Protein AF-A0A7L2J1K1-F1 (afdb_monomer)

Mean predicted aligned error: 18.48 Å

Radius of gyration: 34.13 Å; Cα contacts (8 Å, |Δi|>4): 246; chains: 1; bounding box: 56×87×110 Å

Foldseek 3Di:
DYDDDDDDDDDDDDDDDDDDDDDDDDDDDDDDDDDDDDDDDDDDDDDDDDDDDDDDDDDDDDDPDDDDPPPPPPDPPDDPPPPQPDDDQPDDPPPQDDDDQKTWHDLAQADDPPDPADRHRAFTWMKGWAQDLQHRVDIFIWIWHHHPALKIWTATPVHRVPIQIDSHLQVSVLVVVQSSLVSVVVVPVVDPDPDPSDRDDRDPCVRCVVSCVPPPSSVVVNVSNNVSVVVVVVVVVD

pLDDT: mean 70.98, std 22.99, range [33.06, 98.38]

Secondary structure (DSSP, 8-state):
-----------------------------------------------------------------PPP--------S-----PPP---TTS---SSEEETTEEEEE--B---TT-TT--S-BT-EEEEEEE-SS-TTSEEEEEEEEETTTEEEEEETT-TT--EEESSHHHHHHHHHHHHHHHHHHHTTTS-------PPPP-TTHHHHHHTTT-HHHHHHHHHHHHHHHHHHHHH--

Structure (mmCIF, N/CA/C/O backbone):
data_AF-A0A7L2J1K1-F1
#
_entry.id   AF-A0A7L2J1K1-F1
#
loop_
_atom_site.group_PDB
_atom_site.id
_atom_site.type_symbol
_atom_site.label_atom_id
_atom_site.label_alt_id
_atom_site.label_comp_id
_atom_site.label_asym_id
_atom_site.label_entity_id
_atom_site.label_seq_id
_atom_site.pdbx_PDB_ins_code
_atom_site.Cartn_x
_atom_site.Cartn_y
_atom_site.Cartn_z
_atom_site.occupancy
_atom_site.B_iso_or_equiv
_atom_site.auth_seq_id
_atom_site.auth_comp_id
_atom_site.auth_asym_id
_atom_site.auth_atom_id
_atom_site.pdbx_PDB_model_num
ATOM 1 N N . ALA A 1 1 ? 26.034 -41.054 46.033 1.00 38.84 1 ALA A N 1
ATOM 2 C CA . ALA A 1 1 ? 25.582 -42.444 45.812 1.00 38.84 1 ALA A CA 1
ATOM 3 C C . ALA A 1 1 ? 24.194 -42.375 45.188 1.00 38.84 1 ALA A C 1
ATOM 5 O O . ALA A 1 1 ? 23.364 -41.696 45.759 1.00 38.84 1 ALA A O 1
ATOM 6 N N . GLY A 1 2 ? 23.869 -42.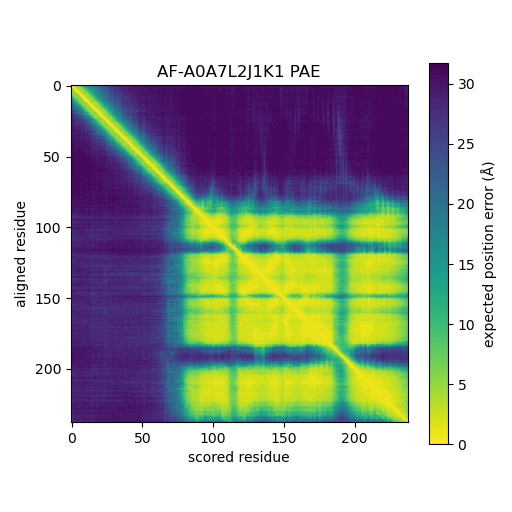929 44.028 1.00 39.41 2 GLY A N 1
ATOM 7 C CA . GLY A 1 2 ? 24.608 -43.684 43.026 1.00 39.41 2 GLY A CA 1
ATOM 8 C C . GLY A 1 2 ? 23.612 -44.146 41.947 1.00 39.41 2 GLY A C 1
ATOM 9 O O . GLY A 1 2 ? 22.454 -44.364 42.281 1.00 39.41 2 GLY A O 1
ATOM 10 N N . ALA A 1 3 ? 24.119 -44.329 40.716 1.00 41.28 3 ALA A N 1
ATOM 11 C CA . ALA A 1 3 ? 23.585 -45.149 39.607 1.00 41.28 3 ALA A CA 1
ATOM 12 C C . ALA A 1 3 ? 22.244 -44.722 38.953 1.00 41.28 3 ALA A C 1
ATOM 14 O O . ALA A 1 3 ? 21.361 -44.232 39.632 1.00 41.28 3 ALA A O 1
ATOM 15 N N . ARG A 1 4 ? 21.934 -44.925 37.661 1.00 39.53 4 ARG A N 1
ATOM 16 C CA . ARG A 1 4 ? 22.550 -45.438 36.403 1.00 39.53 4 ARG A CA 1
ATOM 17 C C . ARG A 1 4 ? 21.463 -45.174 35.321 1.00 39.53 4 ARG A C 1
ATOM 19 O O . ARG A 1 4 ? 20.293 -45.335 35.631 1.00 39.53 4 ARG A O 1
ATOM 26 N N . ALA A 1 5 ? 21.728 -44.554 34.170 1.00 44.03 5 ALA A N 1
ATOM 27 C CA . ALA A 1 5 ? 22.225 -45.102 32.895 1.00 44.03 5 ALA A CA 1
ATOM 28 C C . ALA A 1 5 ? 21.295 -46.070 32.115 1.00 44.03 5 ALA A C 1
ATOM 30 O O . ALA A 1 5 ? 20.883 -47.096 32.646 1.00 44.03 5 ALA A O 1
ATOM 31 N N . ALA A 1 6 ? 21.196 -45.774 30.806 1.00 41.00 6 ALA A N 1
ATOM 32 C CA . ALA A 1 6 ? 21.012 -46.650 29.634 1.00 41.00 6 ALA A CA 1
ATOM 33 C C . ALA A 1 6 ? 19.618 -46.757 28.979 1.00 41.00 6 ALA A C 1
ATOM 35 O O . ALA A 1 6 ? 18.629 -47.127 29.600 1.00 41.00 6 ALA A O 1
ATOM 36 N N . GLY A 1 7 ? 19.611 -46.502 27.664 1.00 37.81 7 GLY A N 1
ATOM 37 C CA . GLY A 1 7 ? 18.491 -46.706 26.745 1.00 37.81 7 GLY A CA 1
ATOM 38 C C . GLY A 1 7 ? 18.851 -46.322 25.303 1.00 37.81 7 GLY A C 1
ATOM 39 O O . GLY A 1 7 ? 18.257 -45.412 24.741 1.00 37.81 7 GLY A O 1
ATOM 40 N N . THR A 1 8 ? 19.877 -46.962 24.734 1.00 45.44 8 THR A N 1
ATOM 41 C CA . THR A 1 8 ? 20.183 -47.005 23.291 1.00 45.44 8 THR A CA 1
ATOM 42 C C . THR A 1 8 ? 19.445 -48.171 22.622 1.00 45.44 8 THR A C 1
ATOM 44 O O . THR A 1 8 ? 19.227 -49.174 23.300 1.00 45.44 8 THR A O 1
ATOM 47 N N . LYS A 1 9 ? 19.164 -48.040 21.307 1.00 45.97 9 LYS A N 1
ATOM 48 C CA . LYS A 1 9 ? 18.817 -49.051 20.262 1.00 45.97 9 LYS A CA 1
ATOM 49 C C . LYS A 1 9 ? 17.563 -48.637 19.476 1.00 45.97 9 LYS A C 1
ATOM 51 O O . LYS A 1 9 ? 16.642 -48.104 20.069 1.00 45.97 9 LYS A O 1
ATOM 56 N N . ASP A 1 10 ? 17.414 -48.841 18.172 1.00 41.84 10 ASP A N 1
ATOM 57 C CA . ASP A 1 10 ? 18.176 -49.561 17.147 1.00 41.84 10 ASP A CA 1
ATOM 58 C C . ASP A 1 10 ? 17.755 -48.966 15.783 1.00 41.84 10 ASP A C 1
ATOM 60 O O . ASP A 1 10 ? 16.595 -48.602 15.591 1.00 41.84 10 ASP A O 1
ATOM 64 N N . ALA A 1 11 ? 18.691 -48.903 14.837 1.00 46.19 11 ALA A N 1
ATOM 65 C CA . ALA A 1 11 ? 18.423 -48.749 13.407 1.00 46.19 11 ALA A CA 1
ATOM 66 C C . ALA A 1 11 ? 18.569 -50.115 12.712 1.00 46.19 11 ALA A C 1
ATOM 68 O O . ALA A 1 11 ? 19.353 -50.949 13.168 1.00 46.19 11 ALA A O 1
ATOM 69 N N . PRO A 1 12 ? 17.881 -50.325 11.581 1.00 56.53 12 PRO A N 1
ATOM 70 C CA . PRO A 1 12 ? 18.509 -50.933 10.395 1.00 56.53 12 PRO A CA 1
ATOM 71 C C . PRO A 1 12 ? 18.133 -50.116 9.135 1.00 56.53 12 PRO A C 1
ATOM 73 O O . PRO A 1 12 ? 17.009 -49.641 9.027 1.00 56.53 12 PRO A O 1
ATOM 76 N N . ARG A 1 13 ? 19.014 -49.707 8.213 1.00 43.66 13 ARG A N 1
ATOM 77 C CA . ARG A 1 13 ? 20.019 -50.379 7.362 1.00 43.66 13 ARG A CA 1
ATOM 78 C C . ARG A 1 13 ? 19.428 -51.304 6.275 1.00 43.66 13 ARG A C 1
ATOM 80 O O . ARG A 1 13 ? 18.836 -52.327 6.594 1.00 43.66 13 ARG A O 1
ATOM 87 N N . ASP A 1 14 ? 19.722 -50.905 5.029 1.00 38.09 14 ASP A N 1
ATOM 88 C CA . ASP A 1 14 ? 20.007 -51.689 3.808 1.00 38.09 14 ASP A CA 1
ATOM 89 C C . ASP A 1 14 ? 19.056 -51.689 2.589 1.00 38.09 14 ASP A C 1
ATOM 91 O O . ASP A 1 14 ? 17.835 -51.658 2.701 1.00 38.09 14 ASP A O 1
ATOM 95 N N . ALA A 1 15 ? 19.742 -51.801 1.432 1.00 44.09 15 ALA A N 1
ATOM 96 C CA . ALA A 1 15 ? 19.354 -51.918 0.013 1.00 44.09 15 ALA A CA 1
ATOM 97 C C . ALA A 1 15 ? 19.148 -50.580 -0.736 1.00 44.09 15 ALA A C 1
ATOM 99 O O . ALA A 1 15 ? 18.139 -49.911 -0.550 1.00 44.09 15 ALA A O 1
ATOM 100 N N . LEU A 1 16 ? 20.085 -50.033 -1.530 1.00 43.47 16 LEU A N 1
ATOM 101 C CA . LEU A 1 16 ? 20.975 -50.555 -2.596 1.00 43.47 16 LEU A CA 1
ATOM 102 C C . LEU A 1 16 ? 20.235 -51.11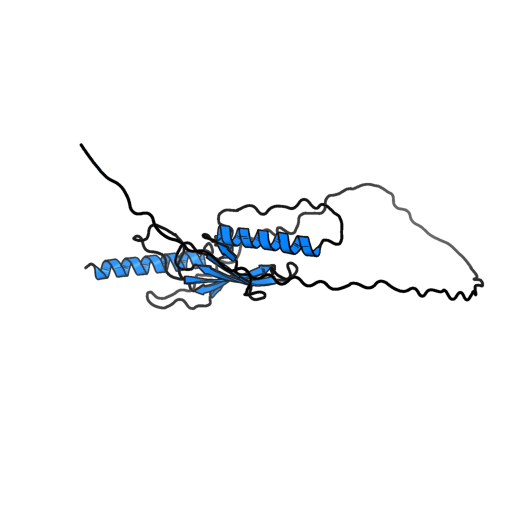4 -3.827 1.00 43.47 16 LEU A C 1
ATOM 104 O O . LEU A 1 16 ? 19.740 -52.234 -3.785 1.00 43.47 16 LEU A O 1
ATOM 108 N N . GLN A 1 17 ? 20.247 -50.323 -4.908 1.00 46.56 17 GLN A N 1
ATOM 109 C CA . GLN A 1 17 ? 20.211 -50.658 -6.350 1.00 46.56 17 GLN A CA 1
ATOM 110 C C . GLN A 1 17 ? 20.318 -49.297 -7.080 1.00 46.56 17 GLN A C 1
ATOM 112 O O . GLN A 1 17 ? 19.437 -48.460 -6.923 1.00 46.56 17 GLN A O 1
ATOM 117 N N . ASP A 1 18 ? 21.435 -48.851 -7.662 1.00 41.12 18 ASP A N 1
ATOM 118 C CA . ASP A 1 18 ? 22.283 -49.402 -8.733 1.00 41.12 18 ASP A CA 1
ATOM 119 C C . ASP A 1 18 ? 21.527 -49.639 -10.052 1.00 41.12 18 ASP A C 1
ATOM 121 O O . ASP A 1 18 ? 20.840 -50.644 -10.209 1.00 41.12 18 ASP A O 1
ATOM 125 N N . ALA A 1 19 ? 21.666 -48.698 -10.996 1.00 45.72 19 ALA A N 1
ATOM 126 C CA . ALA A 1 19 ? 21.558 -48.944 -12.437 1.00 45.72 19 ALA A CA 1
ATOM 127 C C . ALA A 1 19 ? 22.123 -47.757 -13.237 1.00 45.72 19 ALA A C 1
ATOM 129 O O . ALA A 1 19 ? 21.449 -46.785 -13.575 1.00 45.72 19 ALA A O 1
ATOM 130 N N . HIS A 1 20 ? 23.405 -47.900 -13.537 1.00 43.56 20 HIS A N 1
ATOM 131 C CA . HIS A 1 20 ? 24.180 -47.228 -14.566 1.00 43.56 20 HIS A CA 1
ATOM 132 C C . HIS A 1 20 ? 23.651 -47.583 -15.975 1.00 43.56 20 HIS A C 1
ATOM 134 O O . HIS A 1 20 ? 23.360 -48.748 -16.248 1.00 43.56 20 HIS A O 1
ATOM 140 N N . ARG A 1 21 ? 23.555 -46.595 -16.876 1.00 44.84 21 ARG A N 1
ATOM 141 C CA . ARG A 1 21 ? 23.613 -46.749 -18.348 1.00 44.84 21 ARG A CA 1
ATOM 142 C C . ARG A 1 21 ? 23.871 -45.365 -18.961 1.00 44.84 21 ARG A C 1
ATOM 144 O O . ARG A 1 21 ? 23.056 -44.470 -18.787 1.00 44.84 21 ARG A O 1
ATOM 151 N N . ASP A 1 22 ? 25.088 -45.033 -19.387 1.00 38.00 22 ASP A N 1
ATOM 152 C CA . ASP A 1 22 ? 25.729 -45.364 -20.675 1.00 38.00 22 ASP A CA 1
ATOM 153 C C . ASP A 1 22 ? 24.887 -45.032 -21.910 1.00 38.00 22 ASP A C 1
ATOM 155 O O . ASP A 1 22 ? 23.813 -45.600 -22.106 1.00 38.00 22 ASP A O 1
ATOM 159 N N . GLY A 1 23 ? 25.451 -44.207 -22.803 1.00 34.84 23 GLY A N 1
ATOM 160 C CA . GLY A 1 23 ? 25.102 -44.287 -24.221 1.00 34.84 23 GLY A CA 1
ATOM 161 C C . GLY A 1 23 ? 25.162 -43.003 -25.046 1.00 34.84 23 GLY A C 1
ATOM 162 O O . GLY A 1 23 ? 24.127 -42.438 -25.364 1.00 34.84 23 GLY A O 1
ATOM 163 N N . MET A 1 24 ? 26.367 -42.684 -25.523 1.00 37.91 24 MET A N 1
ATOM 164 C CA . MET A 1 24 ? 26.659 -42.193 -26.882 1.00 37.91 24 MET A CA 1
ATOM 165 C C . MET A 1 24 ? 26.174 -40.802 -27.350 1.00 37.91 24 MET A C 1
ATOM 167 O O . MET A 1 24 ? 25.040 -40.598 -27.775 1.00 37.91 24 MET A O 1
ATOM 171 N N . TRP A 1 25 ? 27.149 -39.900 -27.501 1.00 51.31 25 TRP A N 1
ATOM 172 C CA . TRP A 1 25 ? 27.242 -39.013 -28.668 1.00 51.31 25 TRP A CA 1
ATOM 173 C C . TRP A 1 25 ? 27.689 -39.803 -29.908 1.00 51.31 25 TRP A C 1
ATOM 175 O O . TRP A 1 25 ? 28.513 -40.713 -29.780 1.00 51.31 25 TRP A O 1
ATOM 185 N N . PRO A 1 26 ? 27.289 -39.366 -31.112 1.00 53.12 26 PRO A N 1
ATOM 186 C CA . PRO A 1 26 ? 28.185 -39.440 -32.252 1.00 53.12 26 PRO A CA 1
ATOM 187 C C . PRO A 1 26 ? 28.444 -38.067 -32.876 1.00 53.12 26 PRO A C 1
ATOM 189 O O . PRO A 1 26 ? 27.564 -37.224 -33.040 1.00 53.12 26 PRO A O 1
ATOM 192 N N . ALA A 1 27 ? 29.712 -37.899 -33.235 1.00 39.56 27 ALA A N 1
ATOM 193 C CA . ALA A 1 27 ? 30.240 -36.888 -34.126 1.00 39.56 27 ALA A CA 1
ATOM 194 C C . ALA A 1 27 ? 29.955 -37.229 -35.603 1.00 39.56 27 ALA A C 1
ATOM 196 O O . ALA A 1 27 ? 29.793 -38.396 -35.958 1.00 39.56 27 ALA A O 1
ATOM 197 N N . GLY A 1 28 ? 30.025 -36.208 -36.463 1.00 33.06 28 GLY A N 1
ATOM 198 C CA . GLY A 1 28 ? 30.052 -36.314 -37.929 1.00 33.06 28 GLY A CA 1
ATOM 199 C C . GLY A 1 28 ? 28.828 -35.645 -38.572 1.00 33.06 28 GLY A C 1
ATOM 200 O O . GLY A 1 28 ? 27.723 -35.827 -38.094 1.00 33.06 28 GLY A O 1
ATOM 201 N N . ALA A 1 29 ? 28.912 -34.852 -39.636 1.00 38.72 29 ALA A N 1
ATOM 202 C CA . ALA A 1 29 ? 29.992 -34.628 -40.576 1.00 38.72 29 ALA A CA 1
ATOM 203 C C . ALA A 1 29 ? 29.782 -33.297 -41.329 1.00 38.72 29 ALA A C 1
ATOM 205 O O . ALA A 1 29 ? 28.694 -32.727 -41.353 1.00 38.72 29 ALA A O 1
ATOM 206 N N . ARG A 1 30 ? 30.895 -32.844 -4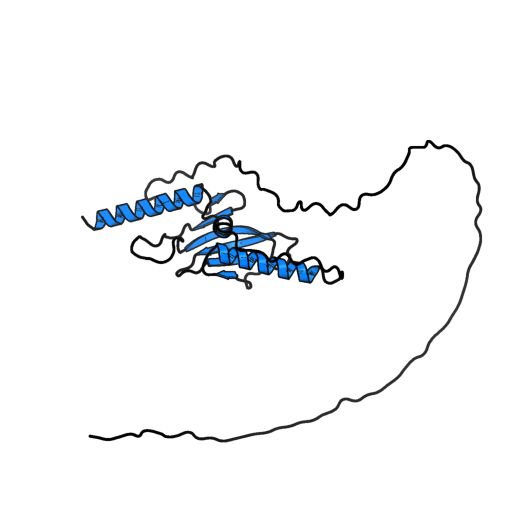1.907 1.00 45.59 30 ARG A N 1
ATOM 207 C CA . ARG A 1 30 ? 31.090 -31.796 -42.918 1.00 45.59 30 ARG A CA 1
ATOM 208 C C . ARG A 1 30 ? 29.968 -31.708 -43.961 1.00 45.59 30 ARG A C 1
ATOM 210 O O . ARG A 1 30 ? 29.570 -32.745 -44.468 1.00 45.59 30 ARG A O 1
ATOM 217 N N . ASP A 1 31 ? 29.645 -30.485 -44.385 1.00 37.12 31 ASP A N 1
ATOM 218 C CA . ASP A 1 31 ? 29.693 -30.114 -45.807 1.00 37.12 31 ASP A CA 1
ATOM 219 C C . ASP A 1 31 ? 29.739 -28.576 -45.956 1.00 37.12 31 ASP A C 1
ATOM 221 O O . ASP A 1 31 ? 28.848 -27.850 -45.521 1.00 37.12 31 ASP A O 1
ATOM 225 N N . GLU A 1 32 ? 30.838 -28.088 -46.524 1.00 40.84 32 GLU A N 1
ATOM 226 C CA . GLU A 1 32 ? 30.986 -26.794 -47.205 1.00 40.84 32 GLU A CA 1
ATOM 227 C C . GLU A 1 32 ? 31.309 -27.202 -48.653 1.00 40.84 32 GLU A C 1
ATOM 229 O O . GLU A 1 32 ? 32.086 -28.151 -48.817 1.00 40.84 32 GLU A O 1
ATOM 234 N N . PRO A 1 33 ? 30.803 -26.521 -49.702 1.00 53.28 33 PRO A N 1
ATOM 235 C CA . PRO A 1 33 ? 31.437 -25.251 -50.060 1.00 53.28 33 PRO A CA 1
ATOM 236 C C . PRO A 1 33 ? 30.549 -24.197 -50.764 1.00 53.28 33 PRO A C 1
ATOM 238 O O . PRO A 1 33 ? 29.694 -24.488 -51.597 1.00 53.28 33 PRO A O 1
ATOM 241 N N . ARG A 1 34 ? 30.875 -22.928 -50.494 1.00 45.44 34 ARG A N 1
ATOM 242 C CA . ARG A 1 34 ? 31.206 -21.859 -51.466 1.00 45.44 34 ARG A CA 1
ATOM 243 C C . ARG A 1 34 ? 30.591 -21.920 -52.886 1.00 45.44 34 ARG A C 1
ATOM 245 O O . ARG A 1 34 ? 31.003 -22.719 -53.723 1.00 45.44 34 ARG A O 1
ATOM 252 N N . ALA A 1 35 ? 29.813 -20.890 -53.235 1.00 39.97 35 ALA A N 1
ATOM 253 C CA . ALA A 1 35 ? 29.656 -20.426 -54.616 1.00 39.97 35 ALA A CA 1
ATOM 254 C C . ALA A 1 35 ? 29.917 -18.913 -54.705 1.00 39.97 35 ALA A C 1
ATOM 256 O O . ALA A 1 35 ? 29.257 -18.102 -54.060 1.00 39.97 35 ALA A O 1
ATOM 257 N N . ALA A 1 36 ? 30.925 -18.562 -55.501 1.00 40.38 36 ALA A N 1
ATOM 258 C CA . ALA A 1 36 ? 31.252 -17.212 -55.930 1.00 40.38 36 ALA A CA 1
ATOM 259 C C . ALA A 1 36 ? 30.550 -16.911 -57.264 1.00 40.38 36 ALA A C 1
ATOM 261 O O . ALA A 1 36 ? 30.473 -17.784 -58.126 1.00 40.38 36 ALA A O 1
ATOM 262 N N . GLY A 1 37 ? 30.115 -15.668 -57.464 1.00 37.84 37 GLY A N 1
ATOM 263 C CA . GLY A 1 37 ? 29.656 -15.163 -58.760 1.00 37.84 37 GLY A CA 1
ATOM 264 C C . GLY A 1 37 ? 29.356 -13.658 -58.720 1.00 37.84 37 GLY A C 1
ATOM 265 O O . GLY A 1 37 ? 29.072 -13.152 -57.640 1.00 37.84 37 GLY A O 1
ATOM 266 N N . PRO A 1 38 ? 29.509 -12.917 -59.835 1.00 50.03 38 PRO A N 1
ATOM 267 C CA . PRO A 1 38 ? 30.278 -11.670 -59.831 1.00 50.03 38 PRO A CA 1
ATOM 268 C C . PRO A 1 38 ? 29.508 -10.389 -60.225 1.00 50.03 38 PRO A C 1
ATOM 270 O O . PRO A 1 38 ? 28.445 -10.453 -60.823 1.00 50.03 38 PRO A O 1
ATOM 273 N N . ARG A 1 39 ? 30.139 -9.251 -59.877 1.00 46.88 39 ARG A N 1
ATOM 274 C CA . ARG A 1 39 ? 30.274 -7.945 -60.576 1.00 46.88 39 ARG A CA 1
ATOM 275 C C . ARG A 1 39 ? 29.113 -7.426 -61.443 1.00 46.88 39 ARG A C 1
ATOM 277 O O . ARG A 1 39 ? 28.791 -8.047 -62.436 1.00 46.88 39 ARG A O 1
ATOM 284 N N . ASP A 1 40 ? 28.690 -6.182 -61.184 1.00 39.53 40 ASP A N 1
ATOM 285 C CA . ASP A 1 40 ? 28.893 -5.067 -62.129 1.00 39.53 40 ASP A CA 1
ATOM 286 C C . ASP A 1 40 ? 28.632 -3.685 -61.478 1.00 39.53 40 ASP A C 1
ATOM 288 O O . ASP A 1 40 ? 27.621 -3.428 -60.833 1.00 39.53 40 ASP A O 1
ATOM 292 N N . VAL A 1 41 ? 29.610 -2.800 -61.654 1.00 45.34 41 VAL A N 1
ATOM 293 C CA . VAL A 1 41 ? 29.613 -1.325 -61.529 1.00 45.34 41 VAL A CA 1
ATOM 294 C C . VAL A 1 41 ? 30.251 -0.860 -62.855 1.00 45.34 41 VAL A C 1
ATOM 296 O O . VAL A 1 41 ? 30.990 -1.668 -63.427 1.00 45.34 41 VAL A O 1
ATOM 299 N N . PRO A 1 42 ? 30.148 0.397 -63.336 1.00 57.62 42 PRO A N 1
ATOM 300 C CA . PRO A 1 42 ? 29.526 1.603 -62.772 1.00 57.62 42 PRO A CA 1
ATOM 301 C C . PRO A 1 42 ? 28.716 2.393 -63.838 1.00 57.62 42 PRO A C 1
ATOM 303 O O . PRO A 1 42 ? 28.502 1.877 -64.931 1.00 57.62 42 PRO A O 1
ATOM 306 N N . ARG A 1 43 ? 28.307 3.652 -63.573 1.00 43.25 43 ARG A N 1
ATOM 307 C CA . ARG A 1 43 ? 28.862 4.842 -64.271 1.00 43.25 43 ARG A CA 1
ATOM 308 C C . ARG A 1 43 ? 28.059 6.152 -64.083 1.00 43.25 43 ARG A C 1
ATOM 310 O O . ARG A 1 43 ? 26.872 6.211 -64.359 1.00 43.25 43 ARG A O 1
ATOM 317 N N . ASP A 1 44 ? 28.827 7.162 -63.668 1.00 37.91 44 ASP A N 1
ATOM 318 C CA . ASP A 1 44 ? 28.805 8.622 -63.891 1.00 37.91 44 ASP A CA 1
ATOM 319 C C . ASP A 1 44 ? 27.571 9.521 -63.665 1.00 37.91 44 ASP A C 1
ATOM 321 O O . ASP A 1 44 ? 26.459 9.306 -64.132 1.00 37.91 44 ASP A O 1
ATOM 325 N N . ALA A 1 45 ? 27.903 10.628 -62.989 1.00 43.03 45 ALA A N 1
ATOM 326 C CA . ALA A 1 45 ? 27.155 11.856 -62.737 1.00 43.03 45 ALA A CA 1
ATOM 327 C C . ALA A 1 45 ? 26.981 12.737 -64.002 1.00 43.03 45 ALA A C 1
ATOM 329 O O . ALA A 1 45 ? 27.455 12.381 -65.081 1.00 43.03 45 ALA A O 1
ATOM 330 N N . PRO A 1 46 ? 26.382 13.939 -63.868 1.00 52.84 46 PRO A N 1
ATOM 331 C CA . PRO A 1 46 ? 27.255 15.104 -63.676 1.00 52.84 46 PRO A CA 1
ATOM 332 C C . PRO A 1 46 ? 26.747 16.175 -62.688 1.00 52.84 46 PRO A C 1
ATOM 334 O O . PRO A 1 46 ? 25.564 16.303 -62.386 1.00 52.84 46 PRO A O 1
ATOM 337 N N . ARG A 1 47 ? 27.728 16.947 -62.201 1.00 45.38 47 ARG A N 1
ATOM 338 C CA . ARG A 1 47 ? 27.642 18.222 -61.466 1.00 45.38 47 ARG A CA 1
ATOM 339 C C . ARG A 1 47 ? 27.079 19.350 -62.338 1.00 45.38 47 ARG A C 1
ATOM 341 O O . ARG A 1 47 ? 27.403 19.382 -63.517 1.00 45.38 47 ARG A O 1
ATOM 348 N N . ASP A 1 48 ? 26.467 20.353 -61.701 1.00 40.91 48 ASP A N 1
ATOM 349 C CA . ASP A 1 48 ? 26.798 21.773 -61.939 1.00 40.91 48 ASP A CA 1
ATOM 350 C C . ASP A 1 48 ? 26.352 22.680 -60.753 1.00 40.91 48 ASP A C 1
ATOM 352 O O . ASP A 1 48 ? 25.678 22.175 -59.850 1.00 40.91 48 ASP A O 1
ATOM 356 N N . PRO A 1 49 ? 26.811 23.952 -60.642 1.00 50.97 49 PRO A N 1
ATOM 357 C CA . PRO A 1 49 ? 27.266 24.565 -59.397 1.00 50.97 49 PRO A CA 1
ATOM 358 C C . PRO A 1 49 ? 26.566 25.926 -59.130 1.00 50.97 49 PRO A C 1
ATOM 360 O O . PRO A 1 49 ? 25.662 26.326 -59.851 1.00 50.97 49 PRO A O 1
ATOM 363 N N . ALA A 1 50 ? 27.078 26.658 -58.132 1.00 36.94 50 ALA A N 1
ATOM 364 C CA . ALA A 1 50 ? 26.799 28.051 -57.719 1.00 36.94 50 ALA A CA 1
ATOM 365 C C . ALA A 1 50 ? 25.994 28.149 -56.398 1.00 36.94 50 ALA A C 1
ATOM 367 O O . ALA A 1 50 ? 24.823 27.803 -56.361 1.00 36.94 50 ALA A O 1
ATOM 368 N N . ARG A 1 51 ? 26.599 28.401 -55.214 1.00 37.25 51 ARG A N 1
ATOM 369 C CA . ARG A 1 51 ? 27.175 29.670 -54.664 1.00 37.25 51 ARG A CA 1
ATOM 370 C C . ARG A 1 51 ? 26.155 30.824 -54.723 1.00 37.25 51 ARG A C 1
ATOM 372 O O . ARG A 1 51 ? 25.654 31.082 -55.800 1.00 37.25 51 ARG A O 1
ATOM 379 N N . LEU A 1 52 ? 25.812 31.607 -53.692 1.00 36.97 52 LEU A N 1
ATOM 380 C CA . LEU A 1 52 ? 26.325 32.011 -52.361 1.00 36.97 52 LEU A CA 1
ATOM 381 C C . LEU A 1 52 ? 25.074 32.428 -51.524 1.00 36.97 52 LEU A C 1
ATOM 383 O O . LEU A 1 52 ? 24.035 32.664 -52.120 1.00 36.97 52 LEU A O 1
ATOM 387 N N . THR A 1 53 ? 25.027 32.506 -50.191 1.00 37.34 53 THR A N 1
ATOM 388 C CA . THR A 1 53 ? 25.753 33.428 -49.294 1.00 37.34 53 THR A CA 1
ATOM 389 C C . THR A 1 53 ? 25.520 33.047 -47.824 1.00 37.34 53 THR A C 1
ATOM 391 O O . THR A 1 53 ? 24.431 32.637 -47.437 1.00 37.34 53 THR A O 1
ATOM 394 N N . VAL A 1 54 ? 26.561 33.248 -47.016 1.00 43.72 54 VAL A N 1
ATOM 395 C CA . VAL A 1 54 ? 26.620 33.174 -45.542 1.00 43.72 54 VAL A CA 1
ATOM 396 C C . VAL A 1 54 ? 25.841 34.356 -44.912 1.00 43.72 54 VAL A C 1
ATOM 398 O O . VAL A 1 54 ? 25.669 35.373 -45.585 1.00 43.72 54 VAL A O 1
ATOM 401 N N . PRO A 1 55 ? 25.457 34.297 -43.621 1.00 44.50 55 PRO A N 1
ATOM 402 C CA . PRO A 1 55 ? 26.351 34.909 -42.642 1.00 44.50 55 PRO A CA 1
ATOM 403 C C . PRO A 1 55 ? 26.602 34.076 -41.380 1.00 44.50 55 PRO A C 1
ATOM 405 O O . PRO A 1 55 ? 25.917 33.126 -41.023 1.00 44.50 55 PRO A O 1
ATOM 408 N N . ARG A 1 56 ? 27.723 34.476 -40.804 1.00 43.44 56 ARG A N 1
ATOM 409 C CA . ARG A 1 56 ? 28.567 33.939 -39.751 1.00 43.44 56 ARG A CA 1
ATOM 410 C C . ARG A 1 56 ? 27.996 34.334 -38.391 1.00 43.44 56 ARG A C 1
ATOM 412 O O . ARG A 1 56 ? 27.719 35.512 -38.214 1.00 43.44 56 ARG A O 1
ATOM 419 N N . ASP A 1 57 ? 27.946 33.409 -37.438 1.00 37.81 57 ASP A N 1
ATOM 420 C CA . ASP A 1 57 ? 28.066 33.783 -36.029 1.00 37.81 57 ASP A CA 1
ATOM 421 C C . ASP A 1 57 ? 28.904 32.762 -35.253 1.00 37.81 57 ASP A C 1
ATOM 423 O O . ASP A 1 57 ? 29.073 31.611 -35.661 1.00 37.81 57 ASP A O 1
ATOM 427 N N . ASN A 1 58 ? 29.554 33.284 -34.226 1.00 37.41 58 ASN A N 1
ATOM 428 C CA . ASN A 1 58 ? 30.767 32.802 -33.595 1.00 37.41 58 ASN A CA 1
ATOM 429 C C . ASN A 1 58 ? 30.549 31.614 -32.637 1.00 37.41 58 ASN A C 1
ATOM 431 O O . ASN A 1 58 ? 29.467 31.371 -32.117 1.00 37.41 58 ASN A O 1
ATOM 435 N N . ALA A 1 59 ? 31.655 30.906 -32.396 1.00 39.47 59 ALA A N 1
ATOM 436 C CA . ALA A 1 59 ? 31.913 29.867 -31.386 1.00 39.47 59 ALA A CA 1
ATOM 437 C C . ALA A 1 59 ? 31.631 30.343 -29.920 1.00 39.47 59 ALA A C 1
ATOM 439 O O . ALA A 1 59 ? 31.350 31.532 -29.768 1.00 39.47 59 ALA A O 1
ATOM 440 N N . PRO A 1 60 ? 31.813 29.541 -28.827 1.00 48.50 60 PRO A N 1
ATOM 441 C CA . PRO A 1 60 ? 32.536 28.259 -28.737 1.00 48.50 60 PRO A CA 1
ATOM 442 C C . PRO A 1 60 ? 32.030 27.177 -27.730 1.00 48.50 60 PRO A C 1
ATOM 444 O O . PRO A 1 60 ? 31.184 27.408 -26.881 1.00 48.50 60 PRO A O 1
ATOM 447 N N . ARG A 1 61 ? 32.640 25.987 -27.880 1.00 45.31 61 ARG A N 1
ATOM 448 C CA . ARG A 1 61 ? 33.120 24.967 -26.910 1.00 45.31 61 ARG A CA 1
ATOM 449 C C . ARG A 1 61 ? 32.441 24.687 -25.552 1.00 45.31 61 ARG A C 1
ATOM 451 O O . ARG A 1 61 ? 32.210 25.571 -24.743 1.00 45.31 61 ARG A O 1
ATOM 458 N N . ASP A 1 62 ? 32.441 23.375 -25.284 1.00 44.59 62 ASP A N 1
ATOM 459 C CA . ASP A 1 62 ? 32.587 22.673 -23.998 1.00 44.59 62 ASP A CA 1
ATOM 460 C C . ASP A 1 62 ? 31.514 22.880 -22.924 1.00 44.59 62 ASP A C 1
ATOM 462 O O . ASP A 1 62 ? 31.554 23.807 -22.123 1.00 44.59 62 ASP A O 1
ATOM 466 N N . ALA A 1 63 ? 30.640 21.878 -22.811 1.00 39.31 63 ALA A N 1
ATOM 467 C CA . ALA A 1 63 ? 30.048 21.500 -21.536 1.00 39.31 63 ALA A CA 1
ATOM 468 C C . ALA A 1 63 ? 29.795 19.987 -21.520 1.00 39.31 63 ALA A C 1
ATOM 470 O O . ALA A 1 63 ? 28.743 19.488 -21.915 1.00 39.31 63 ALA A O 1
ATOM 471 N N . SER A 1 64 ? 30.786 19.247 -21.029 1.00 48.78 64 SER A N 1
ATOM 472 C CA . SER A 1 64 ? 30.550 18.025 -20.269 1.00 48.78 64 SER A CA 1
ATOM 473 C C . SER A 1 64 ? 29.634 18.364 -19.086 1.00 48.78 64 SER A C 1
ATOM 475 O O . SER A 1 64 ? 30.091 18.905 -18.080 1.00 48.78 64 SER A O 1
ATOM 477 N N . GLY A 1 65 ? 28.338 18.096 -19.227 1.00 38.34 65 GLY A N 1
ATOM 478 C CA . GLY A 1 65 ? 27.348 18.236 -18.162 1.00 38.34 65 GLY A CA 1
ATOM 479 C C . GLY A 1 65 ? 26.769 16.867 -17.793 1.00 38.34 65 GLY A C 1
ATOM 480 O O . GLY A 1 65 ? 26.394 16.120 -18.700 1.00 38.34 65 GLY A O 1
ATOM 481 N N . PRO A 1 66 ? 26.695 16.494 -16.503 1.00 45.19 66 PRO A N 1
ATOM 482 C CA . PRO A 1 66 ? 25.962 15.306 -16.086 1.00 45.19 66 PRO A CA 1
ATOM 483 C C . PRO A 1 66 ? 24.471 15.470 -16.410 1.00 45.19 66 PRO A C 1
ATOM 485 O O . PRO A 1 66 ? 23.913 16.563 -16.307 1.00 45.19 66 PRO A O 1
ATOM 488 N N . MET A 1 67 ? 23.832 14.370 -16.814 1.00 47.72 67 MET A N 1
ATOM 489 C CA . MET A 1 67 ? 22.395 14.329 -17.087 1.00 47.72 67 MET A CA 1
ATOM 490 C C . MET A 1 67 ? 21.611 14.818 -15.856 1.00 47.72 67 MET A C 1
ATOM 492 O O . MET A 1 67 ? 21.966 14.450 -14.734 1.00 47.72 67 MET A O 1
ATOM 496 N N . PRO A 1 68 ? 20.549 15.625 -16.019 1.00 43.97 68 PRO A N 1
ATOM 497 C CA . PRO A 1 68 ? 19.750 16.054 -14.884 1.00 43.97 68 PRO A CA 1
ATOM 498 C C . PRO A 1 68 ? 19.012 14.854 -14.275 1.00 43.97 68 PRO A C 1
ATOM 500 O O . PRO A 1 68 ? 18.199 14.202 -14.930 1.00 43.97 68 PRO A O 1
ATOM 503 N N . ASN A 1 69 ? 19.270 14.595 -12.991 1.00 49.19 69 ASN A N 1
ATOM 504 C CA . ASN A 1 69 ? 18.396 13.816 -12.118 1.00 49.19 69 ASN A CA 1
ATOM 505 C C . ASN A 1 69 ? 17.052 14.555 -11.984 1.00 49.19 69 ASN A C 1
ATOM 507 O O . ASN A 1 69 ? 16.863 15.341 -11.062 1.00 49.19 69 ASN A O 1
ATOM 511 N N . SER A 1 70 ? 16.119 14.331 -12.909 1.00 44.75 70 SER A N 1
ATOM 512 C CA . SER A 1 70 ? 14.776 14.931 -12.873 1.00 44.75 70 SER A CA 1
ATOM 513 C C . SER A 1 70 ? 13.647 13.898 -12.962 1.00 44.75 70 SER A C 1
ATOM 515 O O .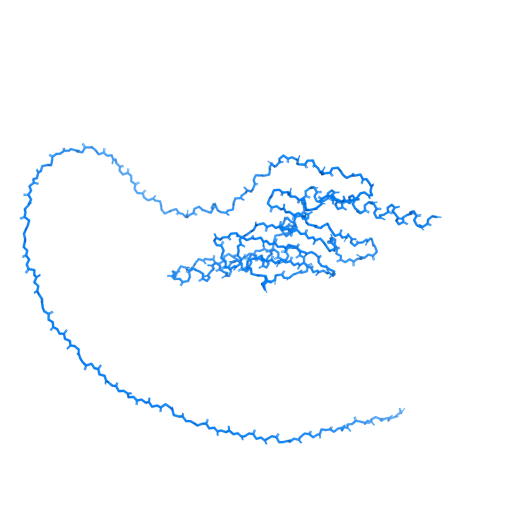 SER A 1 70 ? 12.581 14.175 -13.503 1.00 44.75 70 SER A O 1
ATOM 517 N N . MET A 1 71 ? 13.846 12.709 -12.379 1.00 47.44 71 MET A N 1
ATOM 518 C CA . MET A 1 71 ? 12.759 11.748 -12.112 1.00 47.44 71 MET A CA 1
ATOM 519 C C . MET A 1 71 ? 12.489 11.504 -10.618 1.00 47.44 71 MET A C 1
ATOM 521 O O . MET A 1 71 ? 11.829 10.538 -10.254 1.00 47.44 71 MET A O 1
ATOM 525 N N . LEU A 1 72 ? 12.930 12.412 -9.745 1.00 51.84 72 LEU A N 1
ATOM 526 C CA . LEU A 1 72 ? 12.348 12.573 -8.411 1.00 51.84 72 LEU A CA 1
ATOM 527 C C . LEU A 1 72 ? 11.435 13.793 -8.462 1.00 51.84 72 LEU A C 1
ATOM 529 O O . LEU A 1 72 ? 11.773 14.880 -8.001 1.00 51.84 72 LEU A O 1
ATOM 533 N N . THR A 1 73 ? 10.282 13.624 -9.107 1.00 44.50 73 THR A N 1
ATOM 534 C CA . THR A 1 73 ? 9.177 14.570 -8.980 1.00 44.50 73 THR A CA 1
ATOM 535 C C . THR A 1 73 ? 8.756 14.599 -7.517 1.00 44.50 73 THR A C 1
ATOM 537 O O . THR A 1 73 ? 8.016 13.731 -7.057 1.00 44.50 73 THR A O 1
ATOM 540 N N . SER A 1 74 ? 9.265 15.602 -6.803 1.00 44.16 74 SER A N 1
ATOM 541 C CA . SER A 1 74 ? 8.563 16.285 -5.722 1.00 44.16 74 SER A CA 1
ATOM 542 C C . SER A 1 74 ? 7.088 16.390 -6.114 1.00 44.16 74 SER A C 1
ATOM 544 O O . SER A 1 74 ? 6.738 17.055 -7.093 1.00 44.16 74 SER A O 1
ATOM 546 N N . MET A 1 75 ? 6.235 15.632 -5.429 1.00 55.75 75 MET A N 1
ATOM 547 C CA . MET A 1 75 ? 4.795 15.817 -5.540 1.00 55.75 75 MET A CA 1
ATOM 548 C C . MET A 1 75 ? 4.482 17.184 -4.918 1.00 55.75 75 MET A C 1
ATOM 550 O O . MET A 1 75 ? 4.960 17.451 -3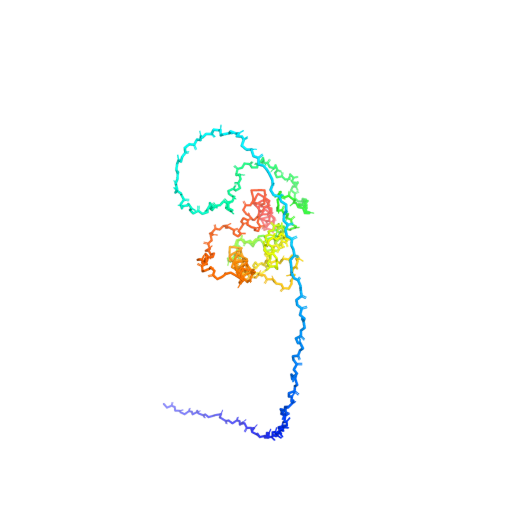.814 1.00 55.75 75 MET A O 1
ATOM 554 N N . PRO A 1 76 ? 3.712 18.067 -5.576 1.00 43.75 76 PRO A N 1
ATOM 555 C CA . PRO A 1 76 ? 3.297 19.309 -4.948 1.00 43.75 76 PRO A CA 1
ATOM 556 C C . PRO A 1 76 ? 2.415 18.987 -3.736 1.00 43.75 76 PRO A C 1
ATOM 558 O O . PRO A 1 76 ? 1.277 18.538 -3.879 1.00 43.75 76 PRO A O 1
ATOM 561 N N . THR A 1 77 ? 2.943 19.237 -2.536 1.00 55.75 77 THR A N 1
ATOM 562 C CA . THR A 1 77 ? 2.177 19.321 -1.287 1.00 55.75 77 THR A CA 1
ATOM 563 C C . THR A 1 77 ? 1.289 20.561 -1.343 1.00 55.75 77 THR A C 1
ATOM 565 O O . THR A 1 77 ? 1.608 21.604 -0.788 1.00 55.75 77 THR A O 1
ATOM 568 N N . SER A 1 78 ? 0.200 20.472 -2.096 1.00 53.28 78 SER A N 1
ATOM 569 C CA . SER A 1 78 ? -0.996 21.296 -1.929 1.00 53.28 78 SER A CA 1
ATOM 570 C C . SER A 1 78 ? -2.110 20.647 -2.744 1.00 53.28 78 SER A C 1
ATOM 572 O O . SER A 1 78 ? -2.420 21.043 -3.867 1.00 53.28 78 SER A O 1
ATOM 574 N N . MET A 1 79 ? -2.648 19.553 -2.207 1.00 57.41 79 MET A N 1
ATOM 575 C CA . MET A 1 79 ? -3.951 19.052 -2.633 1.00 57.41 79 MET A CA 1
ATOM 576 C C . MET A 1 79 ? -5.009 19.851 -1.864 1.00 57.41 79 MET A C 1
ATOM 578 O O . MET A 1 79 ? -4.822 20.066 -0.662 1.00 57.41 79 MET A O 1
ATOM 582 N N . PRO A 1 80 ? -6.106 20.294 -2.507 1.00 47.56 80 PRO A N 1
ATOM 583 C CA . PRO A 1 80 ? -7.233 20.841 -1.768 1.00 47.56 80 PRO A CA 1
ATOM 584 C C . PRO A 1 80 ? -7.665 19.798 -0.738 1.00 47.56 80 PRO A C 1
ATOM 586 O O . PRO A 1 80 ? -7.757 18.611 -1.064 1.00 47.56 80 PRO A O 1
ATOM 589 N N . ALA A 1 81 ? -7.873 20.234 0.504 1.00 50.72 81 ALA A N 1
ATOM 590 C CA . ALA A 1 81 ? -8.375 19.383 1.568 1.00 50.72 81 ALA A CA 1
ATOM 591 C C . ALA A 1 81 ? -9.709 18.788 1.103 1.00 50.72 81 ALA A C 1
ATOM 593 O O . ALA A 1 81 ? -10.739 19.460 1.110 1.00 50.72 81 ALA A O 1
ATOM 594 N N . GLN A 1 82 ? -9.682 17.542 0.629 1.00 57.69 82 GLN A N 1
ATOM 595 C CA . GLN A 1 82 ? -10.901 16.771 0.487 1.00 57.69 82 GLN A CA 1
ATOM 596 C C . GLN A 1 82 ? -11.431 16.637 1.905 1.00 57.69 82 GLN A C 1
ATOM 598 O O . GLN A 1 82 ? -10.776 16.026 2.752 1.00 57.69 82 GLN A O 1
ATOM 603 N N . MET A 1 83 ? -12.556 17.300 2.177 1.00 58.88 83 MET A N 1
ATOM 604 C CA . MET A 1 83 ? -13.256 17.132 3.439 1.00 58.88 83 MET A CA 1
ATOM 605 C C . MET A 1 83 ? -13.450 15.625 3.646 1.00 58.88 83 MET A C 1
ATOM 607 O O . MET A 1 83 ? -13.905 14.955 2.711 1.00 58.88 83 MET A O 1
ATOM 611 N N . PRO A 1 84 ? -13.066 15.082 4.813 1.00 62.53 84 PRO A N 1
ATOM 612 C CA . PRO A 1 84 ? -13.346 13.697 5.146 1.00 62.53 84 PRO A CA 1
ATOM 613 C C . PRO A 1 84 ? -14.835 13.433 4.904 1.00 62.53 84 PRO A C 1
ATOM 615 O O . PRO A 1 84 ? -15.650 14.304 5.233 1.00 62.53 84 PRO A O 1
ATOM 618 N N . PRO A 1 85 ? -15.215 12.296 4.298 1.00 67.25 85 PRO A N 1
ATOM 619 C CA . PRO A 1 85 ? -16.626 11.968 4.174 1.00 67.25 85 PRO A CA 1
ATOM 620 C C . PRO A 1 85 ? -17.242 11.997 5.576 1.00 67.25 85 PRO A C 1
ATOM 622 O O . PRO A 1 85 ? -16.768 11.315 6.472 1.00 67.25 85 PRO A O 1
ATOM 625 N N . HIS A 1 86 ? -18.257 12.828 5.801 1.00 64.44 86 HIS A N 1
ATOM 626 C CA . HIS A 1 86 ? -18.933 12.839 7.093 1.00 64.44 86 HIS A CA 1
ATOM 627 C C . HIS A 1 86 ? -19.758 11.557 7.221 1.00 64.44 86 HIS A C 1
ATOM 629 O O . HIS A 1 86 ? -20.754 11.380 6.515 1.00 64.44 86 HIS A O 1
ATOM 635 N N . ARG A 1 87 ? -19.330 10.667 8.115 1.00 75.25 87 ARG A N 1
ATOM 636 C CA . ARG A 1 87 ? -20.085 9.500 8.572 1.00 75.25 87 ARG A CA 1
ATOM 637 C C . ARG A 1 87 ? -20.933 9.919 9.781 1.00 75.25 87 ARG A C 1
ATOM 639 O O . ARG A 1 87 ? -20.513 10.756 10.576 1.00 75.25 87 ARG A O 1
ATOM 646 N N . ARG A 1 88 ? -22.161 9.400 9.903 1.00 73.88 88 ARG A N 1
ATOM 647 C CA . ARG A 1 88 ? -22.889 9.465 11.183 1.00 73.88 88 ARG A CA 1
ATOM 648 C C . ARG A 1 88 ? -22.366 8.347 12.081 1.00 73.88 88 ARG A C 1
ATOM 650 O O . ARG A 1 88 ? -22.227 7.234 11.579 1.00 73.88 88 ARG A O 1
ATOM 657 N N . ARG A 1 89 ? -22.155 8.638 13.369 1.00 70.62 89 ARG A N 1
ATOM 658 C CA . ARG A 1 89 ? -21.773 7.653 14.394 1.00 70.62 89 ARG A CA 1
ATOM 659 C C . ARG A 1 89 ? -22.594 6.364 14.238 1.00 70.62 89 ARG A C 1
ATOM 661 O O . ARG A 1 89 ? -23.820 6.445 14.102 1.00 70.62 89 ARG A O 1
ATOM 668 N N . GLY A 1 90 ? -21.922 5.216 14.161 1.00 68.62 90 GLY A N 1
ATOM 669 C CA . GLY A 1 90 ? -22.548 3.896 13.977 1.00 68.62 90 GLY A CA 1
ATOM 670 C C . GLY A 1 90 ? -23.007 3.528 12.551 1.00 68.62 90 GLY A C 1
ATOM 671 O O . GLY A 1 90 ? -23.541 2.441 12.337 1.00 68.62 90 GLY A O 1
ATOM 672 N N . GLN A 1 91 ? -22.825 4.383 11.535 1.00 80.06 91 GLN A N 1
ATOM 673 C CA . GLN A 1 91 ? -22.999 3.979 10.122 1.00 80.06 91 GLN A CA 1
ATOM 674 C C . GLN A 1 91 ? -21.776 3.163 9.650 1.00 80.06 91 GLN A C 1
ATOM 676 O O . GLN A 1 91 ? -20.848 3.036 10.403 1.00 80.06 91 GLN A O 1
ATOM 681 N N . ALA A 1 92 ? -21.665 2.594 8.450 1.00 82.25 92 ALA A N 1
ATOM 682 C CA . ALA A 1 92 ? -20.354 2.136 7.943 1.00 82.25 92 ALA A CA 1
ATOM 683 C C . ALA A 1 92 ? -19.741 3.207 7.029 1.00 82.25 92 ALA A C 1
ATOM 685 O O . ALA A 1 92 ? -20.482 3.942 6.365 1.00 82.25 92 ALA A O 1
ATOM 686 N N . TRP A 1 93 ? -18.410 3.296 6.948 1.00 86.19 93 TRP A N 1
ATOM 687 C CA . TRP A 1 93 ? -17.756 4.132 5.937 1.00 86.19 93 TRP A CA 1
ATOM 688 C C . TRP A 1 93 ? -18.169 3.704 4.524 1.00 86.19 93 TRP A C 1
ATOM 690 O O . TRP A 1 93 ? -18.201 2.518 4.194 1.00 86.19 93 TRP A O 1
ATOM 700 N N . ALA A 1 94 ? -18.452 4.677 3.656 1.00 90.56 94 ALA A N 1
ATOM 701 C CA . ALA A 1 94 ? -18.732 4.409 2.250 1.00 90.56 94 ALA A CA 1
ATOM 702 C C . ALA A 1 94 ? -17.426 4.061 1.514 1.00 90.56 94 ALA A C 1
ATOM 704 O O . ALA A 1 94 ? -16.689 4.947 1.081 1.00 90.56 94 ALA A O 1
ATOM 705 N N . LEU A 1 95 ? -17.138 2.763 1.395 1.00 93.00 95 LEU A N 1
ATOM 706 C CA . LEU A 1 95 ? -15.969 2.219 0.705 1.00 93.00 95 LEU A CA 1
ATOM 707 C C . LEU A 1 95 ? -16.385 1.498 -0.596 1.00 93.00 95 LEU A C 1
ATOM 709 O O . LEU A 1 95 ? -17.481 0.938 -0.662 1.00 93.00 95 LEU A O 1
ATOM 713 N N . PRO A 1 96 ? -15.530 1.488 -1.637 1.00 95.38 96 PRO A N 1
ATOM 714 C CA . PRO A 1 96 ? -14.171 2.027 -1.657 1.00 95.38 96 PRO A CA 1
ATOM 715 C C . PRO A 1 96 ? -14.108 3.561 -1.769 1.00 95.38 96 PRO A C 1
ATOM 717 O O . PRO A 1 96 ? -14.855 4.170 -2.531 1.00 95.38 96 PRO A O 1
ATOM 720 N N . LEU A 1 97 ? -13.173 4.181 -1.043 1.00 94.88 97 LEU A N 1
ATOM 721 C CA . LEU A 1 97 ? -12.932 5.629 -1.050 1.00 94.88 97 LEU A CA 1
ATOM 722 C C . LEU A 1 97 ? -11.691 5.965 -1.884 1.00 94.88 97 LEU A C 1
ATOM 724 O O . LEU A 1 97 ? -10.576 5.563 -1.549 1.00 94.88 97 LEU A O 1
ATOM 728 N N . THR A 1 98 ? -11.861 6.737 -2.957 1.00 96.06 98 THR A N 1
ATOM 729 C CA . THR A 1 98 ? -10.751 7.176 -3.815 1.00 96.06 98 THR A CA 1
ATOM 730 C C . THR A 1 98 ? -10.174 8.512 -3.344 1.00 96.06 98 THR A C 1
ATOM 732 O O . THR A 1 98 ? -10.868 9.520 -3.267 1.00 96.06 98 THR A O 1
ATOM 735 N N . LEU A 1 99 ? -8.869 8.529 -3.081 1.00 93.75 99 LEU A N 1
ATOM 736 C CA . LEU A 1 99 ? -8.086 9.663 -2.594 1.00 93.75 99 LEU A CA 1
ATOM 737 C C . LEU A 1 99 ? -6.941 9.942 -3.583 1.00 93.75 99 LEU A C 1
ATOM 739 O O . LEU A 1 99 ? -5.778 9.598 -3.361 1.00 93.75 99 LEU A O 1
ATOM 743 N N . GLY A 1 100 ? -7.285 10.510 -4.742 1.00 91.75 100 GLY A N 1
ATOM 744 C CA . GLY A 1 100 ? -6.339 10.699 -5.845 1.00 91.75 100 GLY A CA 1
ATOM 745 C C . GLY A 1 100 ? -5.861 9.351 -6.421 1.00 91.75 100 GLY A C 1
ATOM 746 O O . GLY A 1 100 ? -6.692 8.584 -6.901 1.00 91.75 100 GLY A O 1
ATOM 747 N N . PRO A 1 101 ? -4.548 9.031 -6.411 1.00 91.44 101 PRO A N 1
ATOM 748 C CA . PRO A 1 101 ? -4.022 7.753 -6.910 1.00 91.44 101 PRO A CA 1
ATOM 749 C C . PRO A 1 101 ? -4.118 6.593 -5.899 1.00 91.44 101 PRO A C 1
ATOM 751 O O . PRO A 1 101 ? -3.631 5.497 -6.189 1.00 91.44 101 PRO A O 1
ATOM 754 N N . LEU A 1 102 ? -4.664 6.852 -4.709 1.00 96.44 102 LEU A N 1
ATOM 755 C CA . LEU A 1 102 ? -4.920 5.886 -3.644 1.00 96.44 102 LEU A CA 1
ATOM 756 C C . LEU A 1 102 ? -6.412 5.542 -3.637 1.00 96.44 102 LEU A C 1
ATOM 758 O O . LEU A 1 102 ? -7.254 6.409 -3.839 1.00 96.44 102 LEU A O 1
ATOM 762 N N . THR A 1 103 ? -6.762 4.287 -3.397 1.00 97.75 103 THR A N 1
ATOM 763 C CA . THR A 1 103 ? -8.145 3.871 -3.134 1.00 97.75 103 THR A CA 1
ATOM 764 C C . THR A 1 103 ? -8.157 2.985 -1.904 1.00 97.75 103 THR A C 1
ATOM 766 O O . THR A 1 103 ? -7.399 2.023 -1.844 1.00 97.75 103 THR A O 1
ATOM 769 N N . ILE A 1 104 ? -8.978 3.324 -0.920 1.00 97.81 104 ILE A N 1
ATOM 770 C CA . ILE A 1 104 ? -9.154 2.552 0.308 1.00 97.81 104 ILE A CA 1
ATOM 771 C C . ILE A 1 104 ? -10.334 1.612 0.110 1.00 97.81 104 ILE A C 1
ATOM 773 O O . ILE A 1 104 ? -11.410 2.064 -0.265 1.00 97.81 104 ILE A O 1
ATOM 777 N N . HIS A 1 105 ? -10.130 0.320 0.346 1.00 97.38 105 HIS A N 1
ATOM 778 C CA . HIS A 1 105 ? -11.158 -0.720 0.219 1.00 97.38 105 HIS A CA 1
ATOM 779 C C . HIS A 1 105 ? -11.684 -1.183 1.576 1.00 97.38 105 HIS A C 1
ATOM 781 O O . HIS A 1 105 ? -12.840 -1.572 1.675 1.00 97.38 105 HIS A O 1
ATOM 787 N N . SER A 1 106 ? -10.836 -1.150 2.604 1.00 96.12 106 SER A N 1
ATOM 788 C CA . SER A 1 106 ? -11.157 -1.514 3.987 1.00 96.12 106 SER A CA 1
ATOM 789 C C . SER A 1 106 ? -10.227 -0.748 4.921 1.00 96.12 106 SER A C 1
ATOM 791 O O . SER A 1 106 ? -9.029 -0.669 4.632 1.00 96.12 106 SER A O 1
ATOM 793 N N . LEU A 1 107 ? -10.754 -0.207 6.020 1.00 93.06 107 LEU A N 1
ATOM 794 C CA . LEU A 1 107 ? -9.933 0.400 7.072 1.00 93.06 107 LEU A CA 1
ATOM 795 C C . LEU A 1 107 ? -9.318 -0.648 8.002 1.00 93.06 107 LEU A C 1
ATOM 797 O O . LEU A 1 107 ? -8.242 -0.404 8.525 1.00 93.06 107 LEU A O 1
ATOM 801 N N . GLY A 1 108 ? -9.923 -1.831 8.124 1.00 91.88 108 GLY A N 1
ATOM 802 C CA . GLY A 1 108 ? -9.506 -2.812 9.125 1.00 91.88 108 GLY A CA 1
ATOM 803 C C . GLY A 1 108 ? -9.873 -2.381 10.544 1.00 91.88 108 GLY A C 1
ATOM 804 O O . GLY A 1 108 ? -10.640 -1.444 10.720 1.00 91.88 108 GLY A O 1
ATOM 805 N N . THR A 1 109 ? -9.307 -3.079 11.521 1.00 88.19 109 THR A N 1
ATOM 806 C CA . THR A 1 109 ? -9.531 -2.863 12.954 1.00 88.19 109 THR A CA 1
ATOM 807 C C . THR A 1 109 ? -8.194 -2.587 13.618 1.00 88.19 109 THR A C 1
ATOM 809 O O . THR A 1 109 ? -7.218 -3.315 13.377 1.00 88.19 109 THR A O 1
ATOM 812 N N . LEU A 1 110 ? -8.121 -1.528 14.418 1.00 84.38 110 LEU A N 1
ATOM 813 C CA . LEU A 1 110 ? -6.922 -1.241 15.191 1.00 84.38 110 LEU A CA 1
ATOM 814 C C . LEU A 1 110 ? -6.796 -2.280 16.314 1.00 84.38 110 LEU A C 1
ATOM 816 O O . LEU A 1 110 ? -7.787 -2.689 16.909 1.00 84.38 110 LEU A O 1
ATOM 820 N N . PRO A 1 111 ? -5.594 -2.806 16.582 1.00 72.56 111 PRO A N 1
ATOM 821 C CA . PRO A 1 111 ? -5.410 -3.660 17.740 1.00 72.56 111 PRO A CA 1
ATOM 822 C C . PRO A 1 111 ? -5.555 -2.785 18.983 1.00 72.56 111 PRO A C 1
ATOM 824 O O . PRO A 1 111 ? -4.699 -1.937 19.225 1.00 72.56 111 PRO A O 1
ATOM 827 N N . GLY A 1 112 ? -6.635 -2.995 19.738 1.00 65.19 112 GLY A N 1
ATOM 828 C CA . GLY A 1 112 ? -6.924 -2.227 20.946 1.00 65.19 112 GLY A CA 1
ATOM 829 C C . GLY A 1 112 ? -5.789 -2.246 21.976 1.00 65.19 112 GLY A C 1
ATOM 830 O O . GLY A 1 112 ? -4.822 -3.013 21.882 1.00 65.19 112 GLY A O 1
ATOM 831 N N . ILE A 1 113 ? -5.951 -1.427 23.015 1.00 56.91 113 ILE A N 1
ATOM 832 C CA . ILE A 1 113 ? -4.970 -1.118 24.076 1.00 56.91 113 ILE A CA 1
ATOM 833 C C . ILE A 1 113 ? -4.370 -2.383 24.736 1.00 56.91 113 ILE A C 1
ATOM 835 O O . ILE A 1 113 ? -3.239 -2.382 25.227 1.00 56.91 113 ILE A O 1
ATOM 839 N N . SER A 1 114 ? -5.108 -3.497 24.709 1.00 54.88 114 SER A N 1
ATOM 840 C CA . SER A 1 114 ? -4.723 -4.797 25.277 1.00 54.88 114 SER A CA 1
ATOM 841 C C . SER A 1 114 ? -3.716 -5.599 24.429 1.00 54.88 114 SER A C 1
ATOM 843 O O . SER A 1 114 ? -3.129 -6.570 24.912 1.00 54.88 114 SER A O 1
ATOM 845 N N . SER A 1 115 ? -3.464 -5.212 23.172 1.00 47.84 115 SER A N 1
ATOM 846 C CA .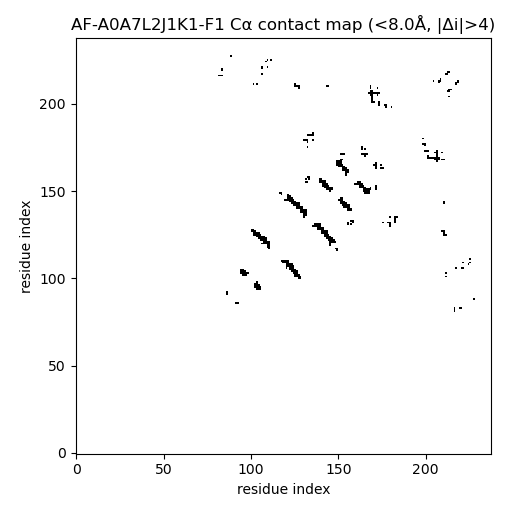 SER A 1 115 ? -2.559 -5.924 22.259 1.00 47.84 115 SER A CA 1
ATOM 847 C C . SER A 1 115 ? -1.250 -5.153 22.034 1.00 47.84 115 SER A C 1
ATOM 849 O O . SER A 1 115 ? -1.099 -4.420 21.050 1.00 47.84 115 SER A O 1
ATOM 851 N N . PRO A 1 116 ? -0.243 -5.314 22.916 1.00 46.47 116 PRO A N 1
ATOM 852 C CA . PRO A 1 116 ? 1.059 -4.697 22.721 1.00 46.47 116 PRO A CA 1
ATOM 853 C C . PRO A 1 116 ? 1.763 -5.377 21.544 1.00 46.47 116 PRO A C 1
ATOM 855 O O . PRO A 1 116 ? 2.357 -6.446 21.697 1.00 46.47 116 PRO A O 1
ATOM 858 N N . GLY A 1 117 ? 1.720 -4.788 20.347 1.00 52.53 117 GLY A N 1
ATOM 859 C CA . GLY A 1 117 ? 2.453 -5.415 19.249 1.00 52.53 117 GLY A CA 1
ATOM 860 C C . GLY A 1 117 ? 2.479 -4.752 17.888 1.00 52.53 117 GLY A C 1
ATOM 861 O O . GLY A 1 117 ? 3.463 -4.956 17.175 1.00 52.53 117 GLY A O 1
ATOM 862 N N . THR A 1 118 ? 1.466 -4.000 17.451 1.00 56.03 118 THR A N 1
ATOM 863 C CA . THR A 1 118 ? 1.506 -3.420 16.094 1.00 56.03 118 THR A CA 1
ATOM 864 C C . THR A 1 118 ? 0.540 -2.240 15.964 1.00 56.03 118 THR A C 1
ATOM 866 O O . THR A 1 118 ? -0.646 -2.476 16.047 1.00 56.03 118 THR A O 1
ATOM 869 N N . PRO A 1 119 ? 0.968 -0.999 15.674 1.00 74.00 119 PRO A N 1
ATOM 870 C CA . PRO A 1 119 ? 0.057 0.148 15.511 1.00 74.00 119 PRO A CA 1
ATOM 871 C C . PRO A 1 119 ? -0.696 0.138 14.163 1.00 74.00 119 PRO A C 1
ATOM 873 O O . PRO A 1 119 ? -1.066 1.186 13.644 1.00 74.00 119 PRO A O 1
ATOM 876 N N . LEU A 1 120 ? -0.823 -1.024 13.515 1.00 87.81 120 LEU A N 1
ATOM 877 C CA . LEU A 1 120 ? -1.357 -1.131 12.160 1.00 87.81 120 LEU A CA 1
ATOM 878 C C . LEU A 1 120 ? -2.753 -1.750 12.201 1.00 87.81 120 LEU A C 1
ATOM 880 O O . LEU A 1 120 ? -2.911 -2.807 12.814 1.00 87.81 120 LEU A O 1
ATOM 884 N N . PRO A 1 121 ? -3.728 -1.169 11.489 1.00 91.94 121 PRO A N 1
ATOM 885 C CA . PRO A 1 121 ? -5.080 -1.702 11.456 1.00 91.94 121 PRO A CA 1
ATOM 886 C C . PRO A 1 121 ? -5.131 -3.034 10.698 1.00 91.94 121 PRO A C 1
ATOM 888 O O . PRO A 1 121 ? -4.922 -3.098 9.482 1.00 91.94 121 PRO A O 1
ATOM 891 N N . VAL A 1 122 ? -5.400 -4.126 11.409 1.00 92.44 122 VAL A N 1
ATOM 892 C CA . VAL A 1 122 ? -5.502 -5.473 10.840 1.00 92.44 122 VAL A CA 1
ATOM 893 C C . VAL A 1 122 ? -6.718 -5.545 9.921 1.00 92.44 122 VAL A C 1
ATOM 895 O O . VAL A 1 122 ? -7.818 -5.154 10.286 1.00 92.44 122 VAL A O 1
ATOM 898 N N . GLY A 1 123 ? -6.540 -6.057 8.703 1.00 93.69 123 GLY A N 1
ATOM 899 C CA . GLY A 1 123 ? -7.596 -6.070 7.687 1.00 93.69 123 GLY A CA 1
ATOM 900 C C . GLY A 1 123 ? -7.670 -4.790 6.848 1.00 93.69 123 GLY A C 1
ATOM 901 O O . GLY A 1 123 ? -8.502 -4.717 5.935 1.00 93.69 123 GLY A O 1
ATOM 902 N N . PHE A 1 124 ? -6.785 -3.813 7.085 1.00 96.12 124 PHE A N 1
ATOM 903 C CA . PHE A 1 124 ? -6.644 -2.654 6.210 1.00 96.12 124 PHE A CA 1
ATOM 904 C C . PHE A 1 124 ? -6.288 -3.097 4.794 1.00 96.12 124 PHE A C 1
ATOM 906 O O . PHE A 1 124 ? -5.394 -3.923 4.580 1.00 96.12 124 PHE A O 1
ATOM 913 N N . CYS A 1 125 ? -6.992 -2.539 3.814 1.00 97.62 125 CYS A N 1
ATOM 914 C CA . CYS A 1 125 ? -6.831 -2.865 2.407 1.00 97.62 125 CYS A CA 1
ATOM 915 C C . CYS A 1 125 ? -6.918 -1.592 1.572 1.00 97.62 125 CYS A C 1
ATOM 917 O O . CYS A 1 125 ? -7.933 -0.893 1.583 1.00 97.62 125 CYS A O 1
ATOM 919 N N . SER A 1 126 ? -5.878 -1.318 0.794 1.00 98.31 126 SER A N 1
ATOM 920 C CA . SER A 1 126 ? -5.856 -0.204 -0.150 1.00 98.31 126 SER A CA 1
ATOM 921 C C . SER A 1 126 ? -5.280 -0.633 -1.492 1.00 98.31 126 SER A C 1
ATOM 923 O O . SER A 1 126 ? -4.703 -1.711 -1.635 1.00 98.31 126 SER A O 1
ATOM 925 N N . SER A 1 127 ? -5.453 0.201 -2.509 1.00 98.06 127 SER A N 1
ATOM 926 C CA . SER A 1 127 ? -4.784 0.037 -3.789 1.00 98.06 127 SER A CA 1
ATOM 927 C C . SER A 1 127 ? -4.148 1.327 -4.272 1.00 98.06 127 SER A C 1
ATOM 929 O O . SER A 1 127 ? -4.745 2.400 -4.156 1.00 98.06 127 SER A O 1
ATOM 931 N N . ARG A 1 128 ? -2.962 1.213 -4.871 1.00 97.12 128 ARG A N 1
ATOM 932 C CA . ARG A 1 128 ? -2.206 2.343 -5.418 1.00 97.12 128 ARG A CA 1
ATOM 933 C C . ARG A 1 128 ? -1.563 1.985 -6.752 1.00 97.12 128 ARG A C 1
ATOM 935 O O . ARG A 1 128 ? -0.956 0.929 -6.900 1.00 97.12 128 ARG A O 1
ATOM 942 N N . ALA A 1 129 ? -1.641 2.899 -7.718 1.00 96.31 129 ALA A N 1
ATOM 943 C CA . ALA A 1 129 ? -0.950 2.743 -8.995 1.00 96.31 129 ALA A CA 1
ATOM 944 C C . ALA A 1 129 ? 0.546 3.069 -8.863 1.00 96.31 129 ALA A C 1
ATOM 946 O O . ALA A 1 129 ? 0.907 4.208 -8.547 1.00 96.31 129 ALA A O 1
ATOM 947 N N . PHE A 1 130 ? 1.425 2.126 -9.200 1.00 96.94 130 PHE A N 1
ATOM 948 C CA . PHE A 1 130 ? 2.882 2.302 -9.139 1.00 96.94 130 PHE A CA 1
ATOM 949 C C . PHE A 1 130 ? 3.600 1.552 -10.271 1.00 96.94 130 PHE A C 1
ATOM 951 O O . PHE A 1 130 ? 2.946 0.937 -11.106 1.00 96.94 130 PHE A O 1
ATOM 958 N N . ALA A 1 131 ? 4.929 1.649 -10.367 1.00 96.06 131 ALA A N 1
ATOM 959 C CA . ALA A 1 131 ? 5.704 0.970 -11.410 1.00 96.06 131 ALA A CA 1
ATOM 960 C C . ALA A 1 131 ? 5.553 -0.560 -11.323 1.00 96.06 131 ALA A C 1
ATOM 962 O O . ALA A 1 131 ? 5.607 -1.127 -10.234 1.00 96.06 131 ALA A O 1
ATOM 963 N N . SER A 1 132 ? 5.383 -1.230 -12.464 1.00 95.94 132 SER A N 1
ATOM 964 C CA . SER A 1 132 ? 5.201 -2.684 -12.532 1.00 95.94 132 SER A CA 1
ATOM 965 C C . SER A 1 132 ? 6.500 -3.440 -12.273 1.00 95.94 132 SER A C 1
ATOM 967 O O . SER A 1 132 ? 7.529 -3.176 -12.898 1.00 95.94 132 SER A O 1
ATOM 969 N N . LEU A 1 133 ? 6.425 -4.460 -11.415 1.00 93.75 133 LEU A N 1
ATOM 970 C CA . LEU A 1 133 ? 7.516 -5.407 -11.174 1.00 93.75 133 LEU A CA 1
ATOM 971 C C . LEU A 1 133 ? 7.909 -6.211 -12.424 1.00 93.75 133 LEU A C 1
ATOM 973 O O . LEU A 1 133 ? 9.052 -6.667 -12.527 1.00 93.75 133 LEU A O 1
ATOM 977 N N . ARG A 1 134 ? 6.972 -6.405 -13.360 1.00 93.19 134 ARG A N 1
ATOM 978 C CA . ARG A 1 134 ? 7.166 -7.163 -14.604 1.00 93.19 134 ARG A CA 1
ATOM 979 C C . ARG A 1 134 ? 7.654 -6.276 -15.745 1.00 93.19 134 ARG A C 1
ATOM 981 O O . ARG A 1 134 ? 8.459 -6.707 -16.568 1.00 93.19 134 ARG A O 1
ATOM 988 N N . ARG A 1 135 ? 7.151 -5.043 -15.821 1.00 92.56 135 ARG A N 1
ATOM 989 C CA . ARG A 1 135 ? 7.498 -4.045 -16.843 1.00 92.56 135 ARG A CA 1
ATOM 990 C C . ARG A 1 135 ? 7.703 -2.681 -16.170 1.00 92.56 135 ARG A C 1
ATOM 992 O O . ARG A 1 135 ? 6.783 -1.870 -16.223 1.00 92.56 135 ARG A O 1
ATOM 999 N N . PRO A 1 136 ? 8.896 -2.379 -15.620 1.00 92.62 136 PRO A N 1
ATOM 1000 C CA . PRO A 1 136 ? 9.139 -1.148 -14.852 1.00 92.62 136 PRO A CA 1
ATOM 1001 C C . PRO A 1 136 ? 8.841 0.164 -15.595 1.00 92.62 136 PRO A C 1
ATOM 1003 O O . PRO A 1 136 ? 8.547 1.175 -14.969 1.00 92.62 136 PRO A O 1
ATOM 1006 N N . ALA A 1 137 ? 8.856 0.147 -16.934 1.00 90.69 137 ALA A N 1
ATOM 1007 C CA . ALA A 1 137 ? 8.459 1.279 -17.779 1.00 90.69 137 ALA A CA 1
ATOM 1008 C C . ALA A 1 137 ? 6.934 1.531 -17.830 1.00 90.69 137 ALA A C 1
ATOM 1010 O O . ALA A 1 137 ? 6.480 2.470 -18.480 1.00 90.69 137 ALA A O 1
ATOM 1011 N N . ARG A 1 138 ? 6.121 0.673 -17.206 1.00 94.88 138 ARG A N 1
ATOM 1012 C CA . ARG A 1 138 ? 4.658 0.769 -17.144 1.00 94.88 138 ARG A CA 1
ATOM 1013 C C . ARG A 1 138 ? 4.195 0.783 -15.693 1.00 94.88 138 ARG A C 1
ATOM 1015 O O . ARG A 1 138 ? 4.901 0.317 -14.802 1.00 94.88 138 ARG A O 1
ATOM 1022 N N . ARG A 1 139 ? 2.986 1.295 -15.470 1.00 95.81 139 ARG A N 1
ATOM 1023 C CA . ARG A 1 139 ? 2.326 1.261 -14.162 1.00 95.81 139 ARG A CA 1
ATOM 1024 C C . ARG A 1 139 ? 1.364 0.080 -14.075 1.00 95.81 139 ARG A C 1
ATOM 1026 O O . ARG A 1 139 ? 0.800 -0.321 -15.092 1.00 95.81 139 ARG A O 1
ATOM 1033 N N . CYS A 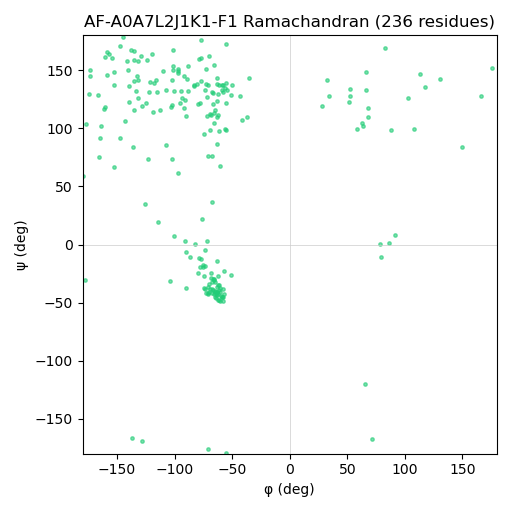1 140 ? 1.195 -0.439 -12.871 1.00 96.62 140 CYS A N 1
ATOM 1034 C CA . CYS A 1 140 ? 0.208 -1.443 -12.501 1.00 96.62 140 CYS A CA 1
ATOM 1035 C C . CYS A 1 140 ? -0.413 -1.065 -11.144 1.00 96.62 140 CYS A C 1
ATOM 1037 O O . CYS A 1 140 ? 0.072 -0.135 -10.480 1.00 96.62 140 CYS A O 1
ATOM 1039 N N . LEU A 1 141 ? -1.516 -1.707 -10.758 1.00 97.81 141 LEU A N 1
ATOM 1040 C CA . LEU A 1 141 ? -2.124 -1.487 -9.446 1.00 97.81 141 LEU A CA 1
ATOM 1041 C C . LEU A 1 141 ? -1.506 -2.441 -8.432 1.00 97.81 141 LEU A C 1
ATOM 1043 O O . LEU A 1 141 ? -1.436 -3.642 -8.657 1.00 97.81 141 LEU A O 1
ATOM 1047 N N . TYR A 1 142 ? -1.105 -1.909 -7.285 1.00 98.38 142 TYR A N 1
ATOM 1048 C CA . TYR A 1 142 ? -0.734 -2.712 -6.129 1.00 98.38 142 TYR A CA 1
ATOM 1049 C C . TYR A 1 142 ? -1.889 -2.729 -5.151 1.00 98.38 142 TYR A C 1
ATOM 1051 O O . TYR A 1 142 ? -2.413 -1.668 -4.827 1.00 98.38 142 TYR A O 1
ATOM 1059 N N . THR A 1 143 ? -2.247 -3.913 -4.668 1.00 98.31 143 THR A N 1
ATOM 1060 C CA . THR A 1 143 ? -3.116 -4.084 -3.503 1.00 98.31 143 THR A CA 1
ATOM 1061 C C . THR A 1 143 ? -2.240 -4.180 -2.261 1.00 98.31 143 THR A C 1
ATOM 1063 O O . THR A 1 143 ? -1.432 -5.104 -2.147 1.00 98.31 143 THR A O 1
ATOM 1066 N N . CYS A 1 144 ? -2.394 -3.228 -1.349 1.00 98.12 144 CYS A N 1
ATOM 1067 C CA . CYS A 1 144 ? -1.732 -3.173 -0.054 1.00 98.12 144 CYS A CA 1
ATOM 1068 C C . CYS A 1 144 ? -2.655 -3.798 0.992 1.00 98.12 144 CYS A C 1
ATOM 1070 O O . CYS A 1 144 ? -3.838 -3.460 1.038 1.00 98.12 144 CYS A O 1
ATOM 1072 N N . ARG A 1 145 ? -2.138 -4.700 1.830 1.00 97.56 145 ARG A N 1
ATOM 1073 C CA . ARG A 1 145 ? -2.907 -5.325 2.914 1.00 97.56 145 ARG A CA 1
ATOM 1074 C C . ARG A 1 145 ? -2.115 -5.357 4.206 1.00 97.56 145 ARG A C 1
ATOM 1076 O O . ARG A 1 145 ? -0.929 -5.681 4.179 1.00 97.56 145 ARG A O 1
ATOM 1083 N N . VAL A 1 146 ? -2.792 -5.104 5.315 1.00 95.31 146 VAL A N 1
ATOM 1084 C CA . VAL A 1 146 ? -2.306 -5.429 6.657 1.00 95.31 146 VAL A CA 1
ATOM 1085 C C . VAL A 1 146 ? -3.047 -6.684 7.101 1.00 95.31 146 VAL A C 1
ATOM 1087 O O . VAL A 1 146 ? -4.275 -6.719 7.116 1.00 95.31 146 VAL A O 1
ATOM 1090 N N . LEU A 1 147 ? -2.309 -7.750 7.378 1.00 92.75 147 LEU A N 1
ATOM 1091 C CA . LEU A 1 147 ? -2.858 -9.034 7.804 1.00 92.75 147 LEU A CA 1
ATOM 1092 C C . LEU A 1 147 ? -2.714 -9.210 9.320 1.00 92.75 147 LEU A C 1
ATOM 1094 O O . LEU A 1 147 ? -1.977 -8.449 9.940 1.00 92.75 147 LEU A O 1
ATOM 1098 N N . PRO A 1 148 ? -3.391 -10.207 9.922 1.00 87.06 148 PRO A N 1
ATOM 1099 C CA . PRO A 1 148 ? -3.166 -10.563 11.317 1.00 87.06 148 PRO A CA 1
ATOM 1100 C C . PRO A 1 148 ? -1.706 -10.958 11.578 1.00 87.06 148 PRO A C 1
ATOM 1102 O O . PRO A 1 148 ? -1.102 -11.703 10.802 1.00 87.06 148 PRO A O 1
ATOM 1105 N N . GLY A 1 149 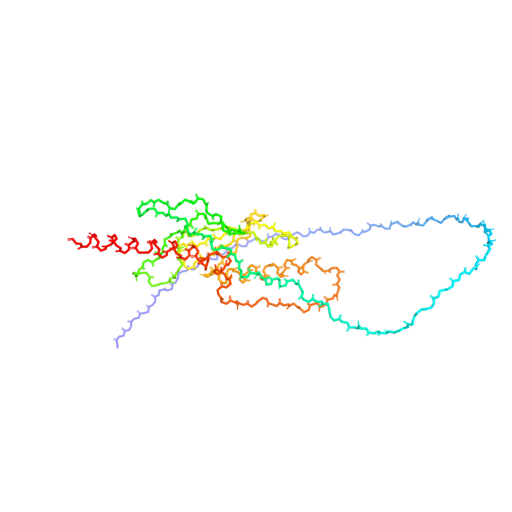? -1.158 -10.478 12.696 1.00 77.69 149 GLY A N 1
ATOM 1106 C CA . GLY A 1 149 ? 0.279 -10.506 12.980 1.00 77.69 149 GLY A CA 1
ATOM 1107 C C . GLY A 1 149 ? 1.013 -9.328 12.323 1.00 77.69 149 GLY A C 1
ATOM 1108 O O . GLY A 1 149 ? 0.433 -8.626 11.501 1.00 77.69 149 GLY A O 1
ATOM 1109 N N . PRO A 1 150 ? 2.289 -9.066 12.653 1.00 75.19 150 PRO A N 1
ATOM 1110 C CA . PRO A 1 150 ? 3.066 -8.010 12.008 1.00 75.19 150 PRO A CA 1
ATOM 1111 C C . PRO A 1 150 ? 3.389 -8.447 10.575 1.00 75.19 150 PRO A C 1
ATOM 1113 O O . PRO A 1 150 ? 4.478 -8.946 10.296 1.00 75.19 150 PRO A O 1
ATOM 1116 N N . GLN A 1 151 ? 2.405 -8.368 9.677 1.00 91.06 151 GLN A N 1
ATOM 1117 C CA . GLN A 1 151 ? 2.500 -8.840 8.305 1.00 91.06 151 GLN A CA 1
ATOM 1118 C C . GLN A 1 151 ? 1.750 -7.899 7.364 1.00 91.06 151 GLN A C 1
ATOM 1120 O O . GLN A 1 151 ? 0.530 -7.902 7.246 1.00 91.06 151 GLN A O 1
ATOM 1125 N N . CYS A 1 152 ? 2.526 -7.136 6.614 1.00 95.50 152 CYS A N 1
ATOM 1126 C CA . CYS A 1 152 ? 2.074 -6.334 5.494 1.00 95.50 152 CYS A CA 1
ATOM 1127 C C . CYS A 1 152 ? 2.304 -7.096 4.186 1.00 95.50 152 CYS A C 1
ATOM 1129 O O . CYS A 1 152 ? 3.275 -7.851 4.051 1.00 95.50 152 CYS A O 1
ATOM 1131 N N . GLN A 1 153 ? 1.421 -6.888 3.211 1.00 97.31 153 GLN A N 1
ATOM 1132 C CA . GLN A 1 153 ? 1.534 -7.461 1.875 1.00 97.31 153 GLN A CA 1
ATOM 1133 C C . GLN A 1 153 ? 1.308 -6.420 0.781 1.00 97.31 153 GLN A C 1
ATOM 1135 O O . GLN A 1 153 ? 0.454 -5.543 0.906 1.00 97.31 153 GLN A O 1
ATOM 1140 N N . LEU A 1 154 ? 2.040 -6.576 -0.319 1.00 97.88 154 LEU A N 1
ATOM 1141 C CA . LEU A 1 154 ? 1.845 -5.876 -1.583 1.00 97.88 154 LEU A CA 1
ATOM 1142 C C . LEU A 1 154 ? 1.689 -6.900 -2.706 1.00 97.88 154 LEU A C 1
ATOM 1144 O O . LEU A 1 154 ? 2.588 -7.707 -2.950 1.00 97.88 154 LEU A O 1
ATOM 1148 N N . VAL A 1 155 ? 0.559 -6.839 -3.407 1.00 98.00 155 VAL A N 1
ATOM 1149 C CA . VAL A 1 155 ? 0.243 -7.724 -4.534 1.00 98.00 155 VAL A CA 1
ATOM 1150 C C . VAL A 1 155 ? 0.066 -6.880 -5.798 1.00 98.00 155 VAL A C 1
ATOM 1152 O O . VAL A 1 155 ? -0.881 -6.092 -5.844 1.00 98.00 155 VAL A O 1
ATOM 1155 N N . PRO A 1 156 ? 0.940 -6.999 -6.812 1.00 97.56 156 PRO A N 1
ATOM 1156 C CA . PRO A 1 156 ? 0.717 -6.351 -8.101 1.00 97.56 156 PRO A CA 1
ATOM 1157 C C . PRO A 1 156 ? -0.402 -7.063 -8.873 1.00 97.56 156 PRO A C 1
ATOM 1159 O O . PRO A 1 156 ? -0.447 -8.292 -8.926 1.00 97.56 156 PRO A O 1
ATOM 1162 N N . ASP A 1 157 ? -1.289 -6.301 -9.506 1.00 96.94 157 ASP A N 1
ATOM 1163 C CA . ASP A 1 157 ? -2.402 -6.832 -10.302 1.00 96.94 157 ASP A CA 1
ATOM 1164 C C . ASP A 1 157 ? -1.936 -7.542 -11.584 1.00 96.94 157 ASP A C 1
ATOM 1166 O O . ASP 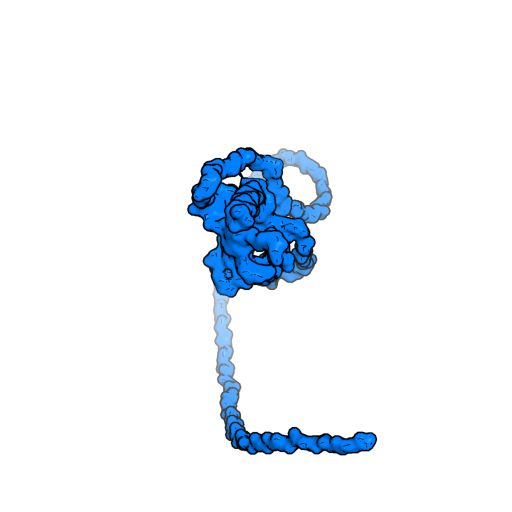A 1 157 ? -2.584 -8.475 -12.056 1.00 96.94 157 ASP A O 1
ATOM 1170 N N . ASP A 1 158 ? -0.791 -7.136 -12.135 1.00 96.31 158 ASP A N 1
ATOM 1171 C CA . ASP A 1 158 ? -0.243 -7.662 -13.384 1.00 96.31 158 ASP A CA 1
ATOM 1172 C C . ASP A 1 158 ? 0.685 -8.878 -13.216 1.00 96.31 158 ASP A C 1
ATOM 1174 O O . ASP A 1 158 ? 1.098 -9.477 -14.220 1.00 96.31 158 ASP A O 1
ATOM 1178 N N . ASP A 1 159 ? 1.001 -9.241 -11.969 1.00 94.75 159 ASP A N 1
ATOM 1179 C CA . ASP A 1 159 ? 1.764 -10.435 -11.586 1.00 94.75 159 ASP A CA 1
ATOM 1180 C C . ASP A 1 159 ? 1.388 -10.916 -10.163 1.00 94.75 159 ASP A C 1
ATOM 1182 O O . ASP A 1 159 ? 2.208 -10.863 -9.242 1.00 94.75 159 ASP A O 1
ATOM 1186 N N . PRO A 1 160 ? 0.149 -11.401 -9.946 1.00 93.50 160 PRO A N 1
ATOM 1187 C CA . PRO A 1 160 ? -0.371 -11.702 -8.607 1.00 93.50 160 PRO A CA 1
ATOM 1188 C C . PRO A 1 160 ? 0.392 -12.816 -7.868 1.00 93.50 160 PRO A C 1
ATOM 1190 O O . PRO A 1 160 ? 0.238 -12.963 -6.659 1.00 93.50 160 PRO A O 1
ATOM 1193 N N . GLY A 1 161 ? 1.231 -13.592 -8.565 1.00 93.31 161 GLY A N 1
ATOM 1194 C CA . GLY A 1 161 ? 2.121 -14.580 -7.948 1.00 93.31 161 GLY A CA 1
ATOM 1195 C C . GLY A 1 161 ? 3.338 -13.964 -7.248 1.00 93.31 161 GLY A C 1
ATOM 1196 O O . GLY A 1 161 ? 3.960 -14.619 -6.412 1.00 93.31 161 GLY A O 1
ATOM 1197 N N . ARG A 1 162 ? 3.684 -12.706 -7.547 1.00 93.62 162 ARG A N 1
ATOM 1198 C CA . ARG A 1 162 ? 4.846 -12.006 -6.983 1.00 93.62 162 ARG A CA 1
ATOM 1199 C C . ARG A 1 162 ? 4.453 -11.132 -5.794 1.00 93.62 162 ARG A C 1
ATOM 1201 O O . ARG A 1 162 ? 4.618 -9.913 -5.807 1.00 93.62 162 ARG A O 1
ATOM 1208 N N . VAL A 1 163 ? 3.940 -11.776 -4.750 1.00 96.44 163 VAL A N 1
ATOM 1209 C CA . VAL A 1 163 ? 3.550 -11.109 -3.501 1.00 96.44 163 VAL A CA 1
ATOM 1210 C C . VAL A 1 163 ? 4.790 -10.681 -2.719 1.00 96.44 163 VAL A C 1
ATOM 1212 O O . VAL A 1 163 ? 5.664 -11.495 -2.417 1.00 96.44 163 VAL A O 1
ATOM 1215 N N . LEU A 1 164 ? 4.860 -9.404 -2.350 1.00 96.75 164 LEU A N 1
ATOM 1216 C CA . LEU A 1 164 ? 5.875 -8.896 -1.434 1.00 96.75 164 LEU A CA 1
ATOM 1217 C C . LEU A 1 164 ? 5.282 -8.872 -0.030 1.00 96.75 164 LEU A C 1
ATOM 1219 O O . LEU A 1 164 ? 4.268 -8.226 0.204 1.00 96.75 164 LEU A O 1
ATOM 1223 N N . VAL A 1 165 ? 5.919 -9.573 0.900 1.00 96.81 165 VAL A N 1
ATOM 1224 C CA . VAL A 1 165 ? 5.489 -9.660 2.302 1.00 96.81 165 VAL A CA 1
ATOM 1225 C C . VAL A 1 165 ? 6.581 -9.071 3.180 1.00 96.81 165 VAL A C 1
ATOM 1227 O O . VAL A 1 165 ? 7.750 -9.343 2.924 1.00 96.81 165 VAL A O 1
ATOM 1230 N N . ALA A 1 166 ? 6.252 -8.300 4.210 1.00 95.50 166 ALA A N 1
ATOM 1231 C CA . ALA A 1 166 ? 7.214 -7.812 5.203 1.00 95.50 166 ALA A CA 1
ATOM 1232 C C . ALA A 1 166 ? 6.494 -7.452 6.510 1.00 95.50 166 ALA A C 1
ATOM 1234 O O . ALA A 1 166 ? 5.278 -7.293 6.480 1.00 95.50 166 ALA A O 1
ATOM 1235 N N . PRO A 1 167 ? 7.198 -7.290 7.644 1.00 93.06 167 PRO A N 1
ATOM 1236 C CA . PRO A 1 167 ? 6.513 -7.049 8.907 1.00 93.06 167 PRO A CA 1
ATOM 1237 C C . PRO A 1 167 ? 5.960 -5.633 9.084 1.00 93.06 167 PRO A C 1
ATOM 1239 O O . PRO A 1 167 ? 5.057 -5.431 9.886 1.00 93.06 167 PRO A O 1
ATOM 1242 N N . THR A 1 168 ? 6.463 -4.665 8.316 1.00 92.94 168 THR A N 1
ATOM 1243 C CA . THR A 1 168 ? 5.990 -3.276 8.333 1.00 92.94 168 THR A CA 1
ATOM 1244 C C . THR A 1 168 ? 5.744 -2.758 6.911 1.00 92.94 168 THR A C 1
ATOM 1246 O O . THR A 1 168 ? 6.343 -3.289 5.959 1.00 92.94 168 THR A O 1
ATOM 1249 N N . PRO A 1 169 ? 4.915 -1.709 6.738 1.00 95.19 169 PRO A N 1
ATOM 1250 C CA . PRO A 1 169 ? 4.696 -1.060 5.449 1.00 95.19 169 PRO A CA 1
ATOM 1251 C C . PRO A 1 169 ? 6.004 -0.550 4.844 1.00 95.19 169 PRO A C 1
ATOM 1253 O O . PRO A 1 169 ? 6.266 -0.773 3.662 1.00 95.19 169 PRO A O 1
ATOM 1256 N N . ASP A 1 170 ? 6.871 0.052 5.663 1.00 95.12 170 ASP A N 1
ATOM 1257 C CA . ASP A 1 170 ? 8.175 0.574 5.235 1.00 95.12 170 ASP A CA 1
ATOM 1258 C C . ASP A 1 170 ? 9.074 -0.518 4.649 1.00 95.12 170 ASP A C 1
ATOM 1260 O O . ASP A 1 170 ? 9.677 -0.340 3.587 1.00 95.12 170 ASP A O 1
ATOM 1264 N N . LEU A 1 171 ? 9.131 -1.687 5.293 1.00 95.69 171 LEU A N 1
ATOM 1265 C CA . LEU A 1 171 ? 9.904 -2.816 4.780 1.00 95.69 171 LEU A CA 1
ATOM 1266 C C . LEU A 1 171 ? 9.266 -3.425 3.525 1.00 95.69 171 LEU A C 1
ATOM 1268 O O . LEU A 1 171 ? 9.992 -3.861 2.630 1.00 95.69 171 LEU A O 1
ATOM 1272 N N . CYS A 1 172 ? 7.934 -3.434 3.421 1.00 95.88 172 CYS A N 1
ATOM 1273 C CA . CYS A 1 172 ? 7.237 -3.834 2.195 1.00 95.88 172 CYS A CA 1
ATOM 1274 C C . CYS A 1 172 ? 7.589 -2.904 1.030 1.00 95.88 172 CYS A C 1
ATOM 1276 O O . CYS A 1 172 ? 7.951 -3.371 -0.052 1.00 95.88 172 CYS A O 1
ATOM 1278 N N . HIS A 1 173 ? 7.534 -1.593 1.261 1.00 96.88 173 HIS A N 1
ATOM 1279 C CA . HIS A 1 173 ? 7.874 -0.586 0.266 1.00 96.88 173 HIS A CA 1
ATOM 1280 C C . HIS A 1 173 ? 9.357 -0.655 -0.129 1.00 96.88 173 HIS A C 1
ATOM 1282 O O . HIS A 1 173 ? 9.681 -0.623 -1.315 1.00 96.88 173 HIS A O 1
ATOM 1288 N N . LEU A 1 174 ? 10.268 -0.873 0.824 1.00 96.62 174 LEU A N 1
ATOM 1289 C CA . LEU A 1 174 ? 11.679 -1.110 0.518 1.00 96.62 174 LEU A CA 1
ATOM 1290 C C . LEU A 1 174 ? 11.874 -2.338 -0.390 1.00 96.62 174 LEU A C 1
ATOM 1292 O O . LEU A 1 174 ? 12.602 -2.253 -1.381 1.00 96.62 174 LEU A O 1
ATOM 1296 N N . ARG A 1 175 ? 11.201 -3.463 -0.099 1.00 96.38 175 ARG A N 1
ATOM 1297 C CA . ARG A 1 175 ? 11.246 -4.672 -0.947 1.00 96.38 175 ARG A CA 1
ATOM 1298 C C . ARG A 1 175 ? 10.717 -4.402 -2.354 1.00 96.38 175 ARG A C 1
ATOM 1300 O O . ARG A 1 175 ? 11.286 -4.912 -3.318 1.00 96.38 175 ARG A O 1
ATOM 1307 N N . LEU A 1 176 ? 9.676 -3.579 -2.488 1.00 96.50 176 LEU A N 1
ATOM 1308 C CA . LEU A 1 176 ? 9.159 -3.135 -3.785 1.00 96.50 176 LEU A CA 1
ATOM 1309 C C . LEU A 1 176 ? 10.226 -2.366 -4.575 1.00 96.50 176 LEU A C 1
ATOM 1311 O O . LEU A 1 176 ? 10.485 -2.693 -5.733 1.00 96.50 176 LEU A O 1
ATOM 1315 N N . LEU A 1 177 ? 10.890 -1.391 -3.950 1.00 95.75 177 LEU A N 1
ATOM 1316 C CA . LEU A 1 177 ? 11.947 -0.612 -4.601 1.00 95.75 177 LEU A CA 1
ATOM 1317 C C . LEU A 1 177 ? 13.147 -1.483 -5.005 1.00 95.75 177 LEU A C 1
ATOM 1319 O O . LEU A 1 177 ? 13.668 -1.334 -6.112 1.00 95.75 177 LEU A O 1
ATOM 1323 N N . GLN A 1 178 ? 13.560 -2.422 -4.150 1.00 94.31 178 GLN A N 1
ATOM 1324 C CA . GLN A 1 178 ? 14.624 -3.386 -4.460 1.00 94.31 178 GLN A CA 1
ATOM 1325 C C . GLN A 1 178 ? 14.247 -4.263 -5.662 1.00 94.31 178 GLN A C 1
ATOM 1327 O O . GLN A 1 178 ? 15.011 -4.372 -6.623 1.00 94.31 178 GLN A O 1
ATOM 1332 N N . ALA A 1 179 ? 13.030 -4.809 -5.661 1.00 93.56 179 ALA A N 1
ATOM 1333 C CA . ALA A 1 179 ? 12.507 -5.635 -6.743 1.00 93.56 179 ALA A CA 1
ATOM 1334 C C . ALA A 1 179 ? 12.412 -4.881 -8.085 1.00 93.56 179 ALA A C 1
ATOM 1336 O O . ALA A 1 179 ? 12.643 -5.477 -9.144 1.00 93.56 179 ALA A O 1
ATOM 1337 N N . LEU A 1 180 ? 12.104 -3.579 -8.055 1.00 92.88 180 LEU A N 1
ATOM 1338 C CA . LEU A 1 180 ? 12.096 -2.707 -9.233 1.00 92.88 180 LEU A CA 1
ATOM 1339 C C . LEU A 1 180 ? 13.507 -2.408 -9.748 1.00 92.88 180 LEU A C 1
ATOM 1341 O O . LEU A 1 180 ? 13.733 -2.476 -10.958 1.00 92.88 180 LEU A O 1
ATOM 1345 N N . ALA A 1 181 ? 14.463 -2.126 -8.858 1.00 90.56 181 ALA A N 1
ATOM 1346 C CA . ALA A 1 181 ? 15.859 -1.896 -9.233 1.00 90.56 181 ALA A CA 1
ATOM 1347 C C . ALA A 1 181 ? 16.466 -3.129 -9.930 1.00 90.56 181 ALA A C 1
ATOM 1349 O O . ALA A 1 181 ? 17.154 -3.013 -10.948 1.00 90.56 181 ALA A O 1
ATOM 1350 N N . GLU A 1 182 ? 16.151 -4.328 -9.436 1.00 88.94 182 GLU A N 1
ATOM 1351 C CA . GLU A 1 182 ? 16.553 -5.592 -10.059 1.00 88.94 182 GLU A CA 1
ATOM 1352 C C . GLU A 1 182 ? 15.898 -5.821 -11.427 1.00 88.94 182 GLU A C 1
ATOM 1354 O O . GLU A 1 182 ? 16.563 -6.266 -12.368 1.00 88.94 182 GLU A O 1
ATOM 1359 N N . ALA A 1 183 ? 14.603 -5.516 -11.558 1.00 86.88 183 ALA A N 1
ATOM 1360 C CA . ALA A 1 183 ? 13.873 -5.661 -12.816 1.00 86.88 183 ALA A CA 1
ATOM 1361 C C . ALA A 1 183 ? 14.373 -4.676 -13.890 1.00 86.88 183 ALA A C 1
ATOM 1363 O O . ALA A 1 183 ? 14.533 -5.058 -15.051 1.00 86.88 183 ALA A O 1
ATOM 1364 N N . GLY A 1 184 ? 14.684 -3.435 -13.503 1.00 80.06 184 GLY A N 1
ATOM 1365 C CA . GLY A 1 184 ? 15.237 -2.412 -14.395 1.00 80.06 184 GLY A CA 1
ATOM 1366 C C . GLY A 1 184 ? 16.659 -2.729 -14.869 1.00 80.06 184 GLY A C 1
ATOM 1367 O O . GLY A 1 184 ? 16.971 -2.549 -16.046 1.00 80.06 184 GLY A O 1
ATOM 1368 N N . GLY A 1 185 ? 17.504 -3.287 -13.993 1.00 70.44 185 GLY A N 1
ATOM 1369 C CA . GLY A 1 185 ? 18.875 -3.679 -14.340 1.00 70.44 185 GLY A CA 1
ATOM 1370 C C . GLY A 1 185 ? 18.961 -4.817 -15.366 1.00 70.44 185 GLY A C 1
ATOM 1371 O O . GLY A 1 185 ? 19.894 -4.856 -16.166 1.00 70.44 185 GLY A O 1
ATOM 1372 N N . LYS A 1 186 ? 17.973 -5.722 -15.398 1.00 57.81 186 LYS A N 1
ATOM 1373 C CA . LYS A 1 186 ? 17.912 -6.820 -16.382 1.00 57.81 186 LYS A CA 1
ATOM 1374 C C . LYS A 1 186 ? 17.583 -6.327 -17.795 1.00 57.81 186 LYS A C 1
ATOM 1376 O O . LYS A 1 186 ? 18.151 -6.838 -18.759 1.00 57.81 186 LYS A O 1
ATOM 1381 N N . ALA A 1 187 ? 16.727 -5.312 -17.919 1.00 53.72 187 ALA A N 1
ATOM 1382 C CA . ALA A 1 187 ? 16.300 -4.761 -19.208 1.00 53.72 187 ALA A CA 1
ATOM 1383 C C . ALA A 1 187 ? 17.381 -3.917 -19.918 1.00 53.72 187 ALA A C 1
ATOM 1385 O O . ALA A 1 187 ? 17.298 -3.722 -21.126 1.00 53.72 187 ALA A O 1
ATOM 1386 N N . SER A 1 188 ? 18.403 -3.447 -19.191 1.00 49.47 188 SER A N 1
ATOM 1387 C CA . SER A 1 188 ? 19.483 -2.594 -19.718 1.00 49.47 188 SER A CA 1
ATOM 1388 C C . SER A 1 188 ? 20.791 -3.348 -20.023 1.00 49.47 188 SER A C 1
ATOM 1390 O O . SER A 1 188 ? 21.809 -2.729 -20.335 1.00 49.47 188 SER A O 1
ATOM 1392 N N . SER A 1 189 ? 20.791 -4.682 -19.940 1.00 48.59 189 SER A N 1
ATOM 1393 C CA . SER A 1 189 ? 21.994 -5.528 -20.038 1.00 48.59 189 SER A CA 1
ATOM 1394 C C . SER A 1 189 ? 22.620 -5.638 -21.441 1.00 48.59 189 SER A C 1
ATOM 1396 O O . SER A 1 189 ? 23.634 -6.311 -21.598 1.00 48.59 189 SER A O 1
ATOM 1398 N N . SER A 1 190 ? 22.092 -4.936 -22.452 1.00 50.75 190 SER A N 1
ATOM 1399 C CA . SER A 1 190 ? 22.723 -4.819 -23.776 1.00 50.75 190 SER A CA 1
ATOM 1400 C C . SER A 1 190 ? 23.669 -3.618 -23.921 1.00 50.75 190 SER A C 1
ATOM 1402 O O . SER A 1 190 ? 24.190 -3.395 -25.010 1.00 50.75 190 SER A O 1
ATOM 1404 N N . SER A 1 191 ? 23.904 -2.830 -22.865 1.00 52.44 191 SER A N 1
ATOM 1405 C CA . SER A 1 191 ? 24.902 -1.754 -22.884 1.00 52.44 191 SER A CA 1
ATOM 1406 C C . SER A 1 191 ? 25.730 -1.771 -21.602 1.00 52.44 191 SER A C 1
ATOM 1408 O O . SER A 1 191 ? 25.225 -1.574 -20.501 1.00 52.44 191 SER A O 1
ATOM 1410 N N . SER A 1 192 ? 27.021 -2.036 -21.767 1.00 52.56 192 SER A N 1
ATOM 1411 C CA . SER A 1 192 ? 28.077 -2.234 -20.769 1.00 52.56 192 SER A CA 1
ATOM 1412 C C . SER A 1 192 ? 28.454 -0.982 -19.959 1.00 52.56 192 SER A C 1
ATOM 1414 O O . SER A 1 192 ? 29.619 -0.778 -19.624 1.00 52.56 192 SER A O 1
ATOM 1416 N N . SER A 1 193 ? 27.489 -0.130 -19.618 1.00 52.22 193 SER A N 1
ATOM 1417 C CA . SER A 1 193 ? 27.714 0.984 -18.701 1.00 52.22 193 SER A CA 1
ATOM 1418 C C . SER A 1 193 ? 27.443 0.520 -17.276 1.00 52.22 193 SER A C 1
ATOM 1420 O O . SER A 1 193 ? 26.303 0.257 -16.896 1.00 52.22 193 SER A O 1
ATOM 1422 N N . SER A 1 194 ? 28.515 0.418 -16.491 1.00 50.22 194 SER A N 1
ATOM 1423 C CA . SER A 1 194 ? 28.513 0.300 -15.032 1.00 50.22 194 SER A CA 1
ATOM 1424 C C . SER A 1 194 ? 27.843 1.533 -14.402 1.00 50.22 194 SER A C 1
ATOM 1426 O O . SER A 1 194 ? 28.497 2.354 -13.763 1.00 50.22 194 SER A O 1
ATOM 1428 N N . SER A 1 195 ? 26.533 1.693 -14.601 1.00 56.97 195 SER A N 1
ATOM 1429 C CA . SER A 1 195 ? 25.730 2.641 -13.839 1.00 56.97 195 SER A CA 1
ATOM 1430 C C . SER A 1 195 ? 25.729 2.175 -12.397 1.00 56.97 195 SER A C 1
ATOM 1432 O O . SER A 1 195 ? 25.262 1.078 -12.085 1.00 56.97 195 SER A O 1
ATOM 1434 N N . LEU A 1 196 ? 26.315 3.013 -11.545 1.00 55.78 196 LEU A N 1
ATOM 1435 C CA . LEU A 1 196 ? 26.338 2.890 -10.098 1.00 55.78 196 LEU A CA 1
ATOM 1436 C C . LEU A 1 196 ? 24.944 2.449 -9.623 1.00 55.78 196 LEU A C 1
ATOM 1438 O O . LEU A 1 196 ? 23.985 3.216 -9.719 1.00 55.78 196 LEU A O 1
ATOM 1442 N N . ARG A 1 197 ? 24.803 1.188 -9.190 1.00 64.88 197 ARG A N 1
ATOM 1443 C CA . ARG A 1 197 ? 23.518 0.686 -8.696 1.00 64.88 197 ARG A CA 1
ATOM 1444 C C . ARG A 1 197 ? 23.197 1.440 -7.415 1.00 64.88 197 ARG A C 1
ATOM 1446 O O . ARG A 1 197 ? 23.791 1.168 -6.376 1.00 64.88 197 ARG A O 1
ATOM 1453 N N . VAL A 1 198 ? 22.267 2.385 -7.496 1.00 70.94 198 VAL A N 1
ATOM 1454 C CA . VAL A 1 198 ? 21.691 3.014 -6.311 1.00 70.94 198 VAL A CA 1
ATOM 1455 C C . VAL A 1 198 ? 20.914 1.930 -5.575 1.00 70.94 198 VAL A C 1
ATOM 1457 O O . VAL A 1 198 ? 19.941 1.389 -6.100 1.00 70.94 198 VAL A O 1
ATOM 1460 N N . VAL A 1 199 ? 21.391 1.568 -4.387 1.00 79.00 199 VAL A N 1
ATOM 1461 C CA . VAL A 1 199 ? 20.702 0.628 -3.506 1.00 79.00 199 VAL A CA 1
ATOM 1462 C C . VAL A 1 199 ? 19.594 1.405 -2.798 1.00 79.00 199 VAL A C 1
ATOM 1464 O O . VAL A 1 199 ? 19.906 2.388 -2.123 1.00 79.00 199 VAL A O 1
ATOM 1467 N N . PRO A 1 200 ? 18.315 1.013 -2.939 1.00 85.75 200 PRO A N 1
ATOM 1468 C CA . PRO A 1 200 ? 17.238 1.647 -2.194 1.00 85.75 200 PRO A CA 1
ATOM 1469 C C . PRO A 1 200 ? 17.496 1.539 -0.689 1.00 85.75 200 PRO A C 1
ATOM 1471 O O . PRO A 1 200 ? 17.813 0.460 -0.185 1.00 85.75 200 PRO A O 1
ATOM 1474 N N . THR A 1 201 ? 17.366 2.656 0.021 1.00 89.19 201 THR A N 1
ATOM 1475 C CA . THR A 1 201 ? 17.488 2.729 1.481 1.00 89.19 201 THR A CA 1
ATOM 1476 C C . THR A 1 201 ? 16.110 2.783 2.124 1.00 89.19 201 THR A C 1
ATOM 1478 O O . THR A 1 201 ? 15.168 3.315 1.538 1.00 89.19 201 THR A O 1
ATOM 1481 N N . LEU A 1 202 ? 15.993 2.255 3.343 1.00 92.56 202 LEU A N 1
ATOM 1482 C CA . LEU A 1 202 ? 14.782 2.404 4.145 1.00 92.56 202 LEU A CA 1
ATOM 1483 C C . LEU A 1 202 ? 14.570 3.889 4.464 1.00 92.56 202 LEU A C 1
ATOM 1485 O O . LEU A 1 202 ? 15.455 4.526 5.033 1.00 92.56 202 LEU A O 1
ATOM 1489 N N . VAL A 1 203 ? 13.410 4.425 4.095 1.00 91.94 203 VAL A N 1
ATOM 1490 C CA . VAL A 1 203 ? 12.977 5.775 4.470 1.00 91.94 203 VAL A CA 1
ATOM 1491 C C . VAL A 1 203 ? 11.789 5.609 5.417 1.00 91.94 203 VAL A C 1
ATOM 1493 O O . VAL A 1 203 ? 10.778 5.063 4.971 1.00 91.94 203 VAL A O 1
ATOM 1496 N N . PRO A 1 204 ? 11.901 6.020 6.694 1.00 92.19 204 PRO A N 1
ATOM 1497 C CA . PRO A 1 204 ? 10.802 5.908 7.651 1.00 92.19 204 PRO A CA 1
ATOM 1498 C C . PRO A 1 204 ? 9.536 6.617 7.157 1.00 92.19 204 PRO A C 1
ATOM 1500 O O . PRO A 1 204 ? 9.623 7.740 6.657 1.00 92.19 204 PRO A O 1
ATOM 1503 N N . GLY A 1 205 ? 8.383 5.961 7.279 1.00 91.50 205 GLY A N 1
ATOM 1504 C CA . GLY A 1 205 ? 7.067 6.481 6.886 1.00 91.50 205 GLY A CA 1
ATOM 1505 C C . GLY A 1 205 ? 6.755 6.406 5.386 1.00 91.50 205 GLY A C 1
ATOM 1506 O O . GLY A 1 205 ? 5.605 6.580 4.987 1.00 91.50 205 GLY A O 1
ATOM 1507 N N . ALA A 1 206 ? 7.733 6.093 4.527 1.00 94.81 206 ALA A N 1
ATOM 1508 C CA . ALA A 1 206 ? 7.496 5.996 3.084 1.00 94.81 206 ALA A CA 1
ATOM 1509 C C . ALA A 1 206 ? 6.558 4.833 2.717 1.00 94.81 206 ALA A C 1
ATOM 1511 O O . ALA A 1 206 ? 5.842 4.887 1.716 1.00 94.81 206 ALA A O 1
ATOM 1512 N N . GLY A 1 207 ? 6.572 3.761 3.507 1.00 95.62 207 GLY A N 1
ATOM 1513 C CA . GLY A 1 207 ? 5.638 2.658 3.370 1.00 95.62 207 GLY A CA 1
ATOM 1514 C C . GLY A 1 207 ? 4.244 3.011 3.858 1.00 95.62 207 GLY A C 1
ATOM 1515 O O . GLY A 1 207 ? 3.282 2.639 3.192 1.00 95.62 207 GLY A O 1
ATOM 1516 N N . ASP A 1 208 ? 4.125 3.772 4.944 1.00 95.19 208 ASP A N 1
ATOM 1517 C CA . ASP A 1 208 ? 2.830 4.254 5.438 1.00 95.19 208 ASP A CA 1
ATOM 1518 C C . ASP A 1 208 ? 2.168 5.188 4.417 1.00 95.19 208 ASP A C 1
ATOM 1520 O O . ASP A 1 208 ? 0.982 5.038 4.114 1.00 95.19 208 ASP A O 1
ATOM 1524 N N . ASP A 1 209 ? 2.951 6.067 3.783 1.00 95.50 209 ASP A N 1
ATOM 1525 C CA . ASP A 1 209 ? 2.522 6.878 2.637 1.00 95.50 209 ASP A CA 1
ATOM 1526 C C . ASP A 1 209 ? 2.056 6.006 1.465 1.00 95.50 209 ASP A C 1
ATOM 1528 O O . ASP A 1 209 ? 1.007 6.249 0.847 1.00 95.50 209 ASP A O 1
ATOM 1532 N N . PHE A 1 210 ? 2.824 4.961 1.147 1.00 97.12 210 PHE A N 1
ATOM 1533 C CA . PHE A 1 210 ? 2.504 4.054 0.053 1.00 97.12 210 PHE A CA 1
ATOM 1534 C C . PHE A 1 210 ? 1.212 3.271 0.319 1.00 97.12 210 PHE A C 1
ATOM 1536 O O . PHE A 1 210 ? 0.349 3.200 -0.560 1.00 97.12 210 PHE A O 1
ATOM 1543 N N . PHE A 1 211 ? 1.043 2.734 1.526 1.00 97.00 211 PHE A N 1
ATOM 1544 C CA . PHE A 1 211 ? -0.167 2.036 1.964 1.00 97.00 211 PHE A CA 1
ATOM 1545 C C . PHE A 1 211 ? -1.350 3.002 2.106 1.00 97.00 211 PHE A C 1
ATOM 1547 O O . PHE A 1 211 ? -2.495 2.592 1.934 1.00 97.00 211 PHE A O 1
ATOM 1554 N N . GLY A 1 212 ? -1.082 4.290 2.325 1.00 96.19 212 GLY A N 1
ATOM 1555 C CA . GLY A 1 212 ? -2.097 5.322 2.510 1.00 96.19 212 GLY A CA 1
ATOM 1556 C C . GLY A 1 212 ? -2.493 5.553 3.966 1.00 96.19 212 GLY A C 1
ATOM 1557 O O . GLY A 1 212 ? -3.421 6.317 4.204 1.00 96.19 212 GLY A O 1
ATOM 1558 N N . LEU A 1 213 ? -1.788 4.937 4.918 1.00 94.69 213 LEU A N 1
ATOM 1559 C CA . LEU A 1 213 ? -2.034 5.056 6.358 1.00 94.69 213 LEU A CA 1
ATOM 1560 C C . LEU A 1 213 ? -1.732 6.466 6.878 1.00 94.69 213 LEU A C 1
ATOM 1562 O O . LEU A 1 213 ? -2.412 6.958 7.767 1.00 94.69 213 LEU A O 1
ATOM 1566 N N . SER A 1 214 ? -0.760 7.160 6.285 1.00 93.81 214 SER A N 1
ATOM 1567 C CA . SER A 1 214 ? -0.423 8.542 6.651 1.00 93.81 214 SER A CA 1
ATOM 1568 C C . SER A 1 214 ? -1.386 9.589 6.069 1.00 93.81 214 SER A C 1
ATOM 1570 O O . SER A 1 214 ? -1.337 10.766 6.456 1.00 93.81 214 SER A O 1
ATOM 1572 N N . HIS A 1 215 ? -2.262 9.193 5.132 1.00 94.75 215 HIS A N 1
ATOM 1573 C CA . HIS A 1 215 ? -3.151 10.122 4.443 1.00 94.75 215 HIS A CA 1
ATOM 1574 C C . HIS A 1 215 ? -4.099 10.777 5.461 1.00 94.75 215 HIS A C 1
ATOM 1576 O O . HIS A 1 215 ? -4.764 10.061 6.203 1.00 94.75 215 HIS A O 1
ATOM 1582 N N . PRO A 1 216 ? -4.235 12.117 5.492 1.00 93.06 216 PRO A N 1
ATOM 1583 C CA . PRO A 1 216 ? -4.946 12.816 6.568 1.00 93.06 216 PRO A CA 1
ATOM 1584 C C . PRO A 1 216 ? -6.401 12.365 6.734 1.00 93.06 216 PRO A C 1
ATOM 1586 O O . PRO A 1 216 ? -6.868 12.218 7.854 1.00 93.06 216 PRO A O 1
ATOM 1589 N N . VAL A 1 217 ? -7.097 12.093 5.624 1.00 92.69 217 VAL A N 1
ATOM 1590 C CA . VAL A 1 217 ? -8.459 11.531 5.662 1.00 92.69 217 VAL A CA 1
ATOM 1591 C C . VAL A 1 217 ? -8.471 10.136 6.289 1.00 92.69 217 VAL A C 1
ATOM 1593 O O . VAL A 1 217 ? -9.331 9.866 7.106 1.00 92.69 217 VAL A O 1
ATOM 1596 N N . VAL A 1 218 ? -7.506 9.275 5.954 1.00 93.19 218 VAL A N 1
ATOM 1597 C CA . VAL A 1 218 ? -7.445 7.900 6.474 1.00 93.19 218 VAL A CA 1
ATOM 1598 C C . VAL A 1 218 ? -7.089 7.897 7.956 1.00 93.19 218 VAL A C 1
ATOM 1600 O O . VAL A 1 218 ? -7.721 7.172 8.706 1.00 93.19 218 VAL A O 1
ATOM 1603 N N . ARG A 1 219 ? -6.147 8.746 8.391 1.00 91.69 219 ARG A N 1
ATOM 1604 C CA . ARG A 1 219 ? -5.817 8.904 9.816 1.00 91.69 219 ARG A CA 1
ATOM 1605 C C . ARG A 1 219 ? -7.034 9.307 10.632 1.00 91.69 219 ARG A C 1
ATOM 1607 O O . ARG A 1 219 ? -7.348 8.630 11.590 1.00 91.69 219 ARG A O 1
ATOM 1614 N N . LYS A 1 220 ? -7.771 10.322 10.178 1.00 90.19 220 LYS A N 1
ATOM 1615 C CA . LYS A 1 220 ? -8.999 10.757 10.850 1.00 90.19 220 LYS A CA 1
ATOM 1616 C C . LYS A 1 220 ? -10.067 9.661 10.893 1.00 90.19 220 LYS A C 1
ATOM 1618 O O . LYS A 1 220 ? -10.762 9.536 11.883 1.00 90.19 220 LYS A O 1
ATOM 1623 N N . MET A 1 221 ? -10.201 8.882 9.816 1.00 90.69 221 MET A N 1
ATOM 1624 C CA . MET A 1 221 ? -11.127 7.746 9.789 1.00 90.69 221 MET A CA 1
ATOM 1625 C C . MET A 1 221 ? -10.724 6.660 10.792 1.00 90.69 221 MET A C 1
ATOM 1627 O O . MET A 1 221 ? -11.598 6.081 11.410 1.00 90.69 221 MET A O 1
ATOM 1631 N N . LEU A 1 222 ? -9.426 6.377 10.935 1.00 89.44 222 LEU A N 1
ATOM 1632 C CA . LEU A 1 222 ? -8.916 5.395 11.895 1.00 89.44 222 LEU A CA 1
ATOM 1633 C C . LEU A 1 222 ? -9.042 5.888 13.344 1.00 89.44 222 LEU A C 1
ATOM 1635 O O . LEU A 1 222 ? -9.457 5.113 14.190 1.00 89.44 222 LEU A O 1
ATOM 1639 N N . GLU A 1 223 ? -8.739 7.164 13.598 1.00 87.56 223 GLU A N 1
ATOM 1640 C CA . GLU A 1 223 ? -8.930 7.823 14.901 1.00 87.56 223 GLU A CA 1
ATOM 1641 C C . GLU A 1 223 ? -10.409 7.755 15.338 1.00 87.56 223 GLU A C 1
ATOM 1643 O O . GLU A 1 223 ? -10.698 7.379 16.464 1.00 87.56 223 GLU A O 1
ATOM 1648 N N . GLU A 1 224 ? -11.357 8.037 14.431 1.00 86.88 224 GLU A N 1
ATOM 1649 C CA . GLU A 1 224 ? -12.800 7.942 14.723 1.00 86.88 224 GLU A CA 1
ATOM 1650 C C . GLU A 1 224 ? -13.285 6.501 14.971 1.00 86.88 224 GLU A C 1
ATOM 1652 O O . GLU A 1 224 ? -14.247 6.315 15.707 1.00 86.88 224 GLU A O 1
ATOM 1657 N N . GLU A 1 225 ? -12.663 5.485 14.359 1.00 85.25 225 GLU A N 1
ATOM 1658 C CA . GLU A 1 225 ? -13.002 4.078 14.638 1.00 85.25 225 GLU A CA 1
ATOM 1659 C C . GLU A 1 225 ? -12.451 3.628 16.000 1.00 85.25 225 GLU A C 1
ATOM 1661 O O . GLU A 1 225 ? -13.136 2.898 16.704 1.00 85.25 225 GLU A O 1
ATOM 1666 N N . GLU A 1 226 ? -11.257 4.089 16.391 1.00 84.06 226 GLU A N 1
ATOM 1667 C CA . GLU A 1 226 ? -10.662 3.799 17.708 1.00 84.06 226 GLU A CA 1
ATOM 1668 C C . GLU A 1 226 ? -11.502 4.399 18.845 1.00 84.06 226 GLU A C 1
ATOM 1670 O O . GLU A 1 226 ? -11.830 3.705 19.802 1.00 84.06 226 GLU A O 1
ATOM 1675 N N . GLU A 1 227 ? -11.922 5.662 18.703 1.00 83.19 227 GLU A N 1
ATOM 1676 C CA . GLU A 1 227 ? -12.776 6.342 19.688 1.00 83.19 227 GLU A CA 1
ATOM 1677 C C . GLU A 1 227 ? -14.155 5.667 19.842 1.00 83.19 227 GLU A C 1
ATOM 1679 O O . GLU A 1 227 ? -14.696 5.616 20.945 1.00 83.19 227 GLU A O 1
ATOM 1684 N N . GLU A 1 228 ? -14.748 5.154 18.754 1.00 80.56 228 GLU A N 1
ATOM 1685 C CA . GLU A 1 228 ? -16.032 4.437 18.819 1.00 80.56 228 GLU A CA 1
ATOM 1686 C C . GLU A 1 228 ? -15.903 3.083 19.539 1.00 80.56 228 GLU A C 1
ATOM 1688 O O . GLU A 1 228 ? -16.797 2.733 20.308 1.00 80.56 228 GLU A O 1
ATOM 1693 N N . GLU A 1 229 ? -14.806 2.346 19.331 1.00 78.56 229 GLU A N 1
ATOM 1694 C CA . GLU A 1 229 ? -14.556 1.068 20.016 1.00 78.56 229 GLU A CA 1
ATOM 1695 C C . GLU A 1 229 ? -14.324 1.265 21.528 1.00 78.56 229 GLU A C 1
ATOM 1697 O O . GLU A 1 229 ? -14.889 0.522 22.330 1.00 78.56 229 GLU A O 1
ATOM 1702 N N . GLU A 1 230 ? -13.573 2.297 21.937 1.00 78.25 230 GLU A N 1
ATOM 1703 C CA . GLU A 1 230 ? -13.353 2.615 23.360 1.00 78.25 230 GLU A CA 1
ATOM 1704 C C . GLU A 1 230 ? -14.660 2.996 24.087 1.00 78.25 230 GLU A C 1
ATOM 1706 O O . GLU A 1 230 ? -14.918 2.517 25.193 1.00 78.25 230 GLU A O 1
ATOM 1711 N N . GLU A 1 231 ? -15.524 3.813 23.467 1.00 77.75 231 GLU A N 1
ATOM 1712 C CA . GLU A 1 231 ? -16.824 4.189 24.049 1.00 77.75 231 GLU A CA 1
ATOM 1713 C C . GLU A 1 231 ? -17.776 2.982 24.205 1.00 77.75 231 GLU A C 1
ATOM 1715 O O . GLU A 1 231 ? -18.621 2.978 25.106 1.00 77.75 231 GLU A O 1
ATOM 1720 N N . GLU A 1 232 ? -17.702 1.985 23.316 1.00 75.19 232 GLU A N 1
ATOM 1721 C CA . GLU A 1 232 ? -18.500 0.755 23.410 1.00 75.19 232 GLU A CA 1
ATOM 1722 C C . GLU A 1 232 ? -18.001 -0.160 24.539 1.00 75.19 232 GLU A C 1
ATOM 1724 O O . GLU A 1 232 ? -18.823 -0.671 25.302 1.00 75.19 232 GLU A O 1
ATOM 1729 N N . GLU A 1 233 ? -16.682 -0.306 24.708 1.00 75.69 233 GLU A N 1
ATOM 1730 C CA . GLU A 1 233 ? -16.094 -1.079 25.813 1.00 75.69 233 GLU A CA 1
ATOM 1731 C C . GLU A 1 233 ? -16.449 -0.476 27.186 1.00 75.69 233 GLU A C 1
ATOM 1733 O O . GLU A 1 233 ? -16.853 -1.209 28.090 1.00 75.69 233 GLU A O 1
ATOM 1738 N N . GLU A 1 234 ? -16.394 0.854 27.340 1.00 74.44 234 GLU A N 1
ATOM 1739 C CA . GLU A 1 234 ? -16.785 1.529 28.591 1.00 74.44 234 GLU A CA 1
ATOM 1740 C C . GLU A 1 234 ? -18.271 1.323 28.940 1.00 74.44 234 GLU A C 1
ATOM 1742 O O . GLU A 1 234 ? -18.622 1.196 30.113 1.00 74.44 234 GLU A O 1
ATOM 1747 N N . GLN A 1 235 ? -19.151 1.266 27.933 1.00 71.44 235 GLN A N 1
ATOM 1748 C CA . GLN A 1 235 ? -20.588 1.039 28.131 1.00 71.44 235 GLN A CA 1
ATOM 1749 C C . GLN A 1 235 ? -20.931 -0.414 28.481 1.00 71.44 235 GLN A C 1
ATOM 1751 O O . GLN A 1 235 ? -21.962 -0.652 29.108 1.00 71.44 235 GLN A O 1
ATOM 1756 N N . GLU A 1 236 ? -20.119 -1.389 28.066 1.00 72.25 236 GLU A N 1
ATOM 1757 C CA . GLU A 1 236 ? -20.312 -2.796 28.442 1.00 72.25 236 GLU A CA 1
ATOM 1758 C C . GLU A 1 236 ? -19.827 -3.107 29.870 1.00 72.25 236 GLU A C 1
ATOM 1760 O O . GLU A 1 236 ? -20.254 -4.108 30.456 1.00 72.25 236 GLU A O 1
ATOM 1765 N N . GLU A 1 237 ? -18.963 -2.263 30.445 1.00 69.00 237 GLU A N 1
ATOM 1766 C CA . GLU A 1 237 ? -18.448 -2.419 31.812 1.00 69.00 237 GLU A CA 1
ATOM 1767 C C . GLU A 1 237 ? -19.343 -1.797 32.914 1.00 69.00 237 GLU A C 1
ATOM 1769 O O . GLU A 1 237 ? -19.120 -2.091 34.096 1.00 69.00 237 GLU A O 1
ATOM 1774 N N . GLU A 1 238 ? -20.364 -0.995 32.565 1.00 57.41 238 GLU A N 1
ATOM 1775 C CA . GLU A 1 238 ? -21.311 -0.332 33.498 1.00 57.41 238 GLU A CA 1
ATOM 1776 C C . GLU A 1 238 ? -22.629 -1.108 33.722 1.00 57.41 238 GLU A C 1
ATOM 1778 O O . GLU A 1 238 ? -23.044 -1.238 34.904 1.00 57.41 238 GLU A O 1
#

Sequence (238 aa):
AGARAAGTKDAPRDALQDAHRDGMWPAGARDEPRAAGPRDVPRDAPRDPARLTVPRDNAPRDASGPMPNSMLTSMPTSMPAQMPPHRRRGQAWALPLTLGPLTIHSLGTLPGISSPGTPLPVGFCSSRAFASLRRPARRCLYTCRVLPGPQCQLVPDDDPGRVLVAPTPDLCHLRLLQALAEAGGKASSSSSSSSLRVVPTLVPGAGDDFFGLSHPVVRKMLEEEEEEEEEEEEQEEE

InterPro domains:
  IPR003888 FY-rich, N-terminal [PF05964] (95-147)
  IPR003888 FY-rich, N-terminal [PS51542] (94-149)
  IPR003889 FY-rich, C-terminal [PF05965] (149-224)
  IPR003889 FY-rich, C-terminal [PS51543] (147-238)

Organism: NCBI:txid91796

Solvent-accessible surface area (backbone atoms only — not comparable to full-atom values): 15900 Å² total; per-residue (Å²): 139,77,91,80,89,90,86,87,88,86,86,83,91,88,84,91,80,90,81,89,78,88,83,82,87,83,87,87,77,90,86,85,82,90,85,88,83,82,89,88,83,87,86,85,85,86,88,86,88,81,90,85,83,85,89,86,82,80,86,82,86,87,78,97,67,82,80,81,90,76,82,76,74,77,73,79,92,72,70,81,81,71,74,62,82,86,73,59,91,92,60,77,81,81,64,68,42,75,62,84,72,35,34,39,61,38,71,47,46,69,59,54,96,88,50,90,80,51,103,55,31,34,54,18,28,22,37,32,70,39,69,22,70,90,46,63,96,40,72,33,44,28,41,30,35,30,41,84,68,72,34,23,37,39,31,35,71,87,46,65,86,62,60,42,70,26,60,39,45,35,54,30,44,42,51,50,48,46,49,39,53,57,46,50,56,64,76,51,70,90,52,94,68,87,68,80,79,80,74,78,68,85,52,90,59,55,10,33,51,65,55,38,59,65,38,68,55,48,39,52,53,51,54,55,51,52,54,53,53,54,57,51,56,58,62,74,76,111

Nearest PDB structures (foldseek):
  2wzo-assembly1_A-2  TM=7.813E-01  e=5.599E-11  Homo sapiens
  5nxh-assembly1_C  TM=2.452E-01  e=2.689E+00  Tequatrovirus T4